Protein AF-A0A936AZR0-F1 (afdb_monomer_lite)

Sequence (183 aa):
MVNRVQKGRTTFRVPAVQTWPLLLGSFMPDMPLIALTIGLIGYDWLGGSPLYPAGVGYSSNVQYLFDHLFFESVLVKTLHNVFHAPLLTLAYTAVGYLAWRRNATWGASLFWFGLSTCLHTAADIPLHYDDGPLLLFPFNLSVRFHSPLSYWDPARYGLQWAIFEHLLDLGLIVYLVWGRRRH

Foldseek 3Di:
DDPDPPPPPPPPDADDDDPPLLVCLLCQLCVLVVVVLVVQVVCVVVVHDDPDDPPDPDPGNNSCCQVPCLQPPPVNLCSNACSQALVNLVVQLVQLRVCVVVVNPCSNSSNSSSVNSNVNNVVQQQACQLNHHAHDPPVDSRHGRHHCHHLCDVVRCVVVNVVVVVVVVVVVVCVVVVVVVVD

Secondary structure (DSSP, 8-state):
--------------PPP-HHHHHHHHHTTTHHHHHHHHHHHHHHHTTPPPSSPTT---SSHHHHIIIIIHHH-HHHHHHHHTTT-HHHHHHHHHHHHHHHHTT-HHHHHHHHHHHHHHHHHHHHGGG-SSSS-BTTTTT-SS-B---S--SS-GGGTHHHHHHHHHHHHHHHHHHHHHHHT--

Radius of gyration: 21.42 Å; chains: 1; bounding box: 55×39×71 Å

Structure (mmCIF, N/CA/C/O backbone):
data_AF-A0A936AZR0-F1
#
_entry.id   AF-A0A936AZR0-F1
#
loop_
_atom_site.group_PDB
_atom_site.id
_atom_site.type_symbol
_atom_site.label_atom_id
_atom_site.label_alt_id
_atom_site.label_comp_id
_atom_site.label_asym_id
_atom_site.label_entity_id
_atom_site.label_seq_id
_atom_site.pdbx_PDB_ins_code
_atom_site.Cartn_x
_atom_site.Cartn_y
_atom_site.Cartn_z
_atom_site.occupancy
_atom_site.B_iso_or_equiv
_atom_site.auth_seq_id
_atom_site.auth_comp_id
_atom_site.auth_asym_id
_atom_site.auth_atom_id
_atom_site.pdbx_PDB_model_num
ATOM 1 N N . MET A 1 1 ? -28.658 -20.992 49.525 1.00 45.44 1 MET A N 1
ATOM 2 C CA . MET A 1 1 ? -28.519 -19.859 48.583 1.00 45.44 1 MET A CA 1
ATOM 3 C C . MET A 1 1 ? -27.280 -20.093 47.734 1.00 45.44 1 MET A C 1
ATOM 5 O O . MET A 1 1 ? -26.176 -20.003 48.247 1.00 45.44 1 MET A O 1
ATOM 9 N N . VAL A 1 2 ? -27.457 -20.493 46.474 1.00 45.19 2 VAL A N 1
ATOM 10 C CA . VAL A 1 2 ? -26.342 -20.705 45.539 1.00 45.19 2 VAL A CA 1
ATOM 11 C C . VAL A 1 2 ? -25.959 -19.345 44.959 1.00 45.19 2 VAL A C 1
ATOM 13 O O . VAL A 1 2 ? -26.745 -18.745 44.227 1.00 45.19 2 VAL A O 1
ATOM 16 N N . ASN A 1 3 ? -24.771 -18.851 45.311 1.00 42.09 3 ASN A N 1
ATOM 17 C CA . ASN A 1 3 ? -24.191 -17.646 44.723 1.00 42.09 3 ASN A CA 1
ATOM 18 C C . ASN A 1 3 ? -23.923 -17.895 43.236 1.00 42.09 3 ASN A C 1
ATOM 20 O O . ASN A 1 3 ? -22.947 -18.537 42.847 1.00 42.09 3 ASN A O 1
ATOM 24 N N . ARG A 1 4 ? -24.823 -17.394 42.390 1.00 49.31 4 ARG A N 1
ATOM 25 C CA . ARG A 1 4 ? -24.659 -17.381 40.940 1.00 49.31 4 ARG A CA 1
ATOM 26 C C . ARG A 1 4 ? -23.631 -16.298 40.617 1.00 49.31 4 ARG A C 1
ATOM 28 O O . ARG A 1 4 ? -23.972 -15.124 40.521 1.00 49.31 4 ARG A O 1
ATOM 35 N N . VAL A 1 5 ? -22.366 -16.692 40.476 1.00 55.44 5 VAL A N 1
ATOM 36 C CA . VAL A 1 5 ? -21.327 -15.837 39.893 1.00 55.44 5 VAL A CA 1
ATOM 37 C C . VAL A 1 5 ? -21.814 -15.449 38.500 1.00 55.44 5 VAL A C 1
ATOM 39 O O . VAL A 1 5 ? -21.825 -16.274 37.584 1.00 55.44 5 VAL A O 1
ATOM 42 N N . GLN A 1 6 ? -22.278 -14.209 38.336 1.00 51.38 6 GLN A N 1
ATOM 43 C CA . GLN A 1 6 ? -22.514 -13.656 37.013 1.00 51.38 6 GLN A CA 1
ATOM 44 C C . GLN A 1 6 ? -21.150 -13.537 36.333 1.00 51.38 6 GLN A C 1
ATOM 46 O O . GLN A 1 6 ? -20.416 -12.575 36.540 1.00 51.38 6 GLN A O 1
ATOM 51 N N . LYS A 1 7 ? -20.791 -14.545 35.528 1.00 52.66 7 LYS A N 1
ATOM 52 C CA . LYS A 1 7 ? -19.762 -14.409 34.497 1.00 52.66 7 LYS A CA 1
ATOM 53 C C . LYS A 1 7 ? -20.227 -13.286 33.576 1.00 52.66 7 LYS A C 1
ATOM 55 O O . LYS A 1 7 ? -21.051 -13.513 32.690 1.00 52.66 7 LYS A O 1
ATOM 60 N N . GLY A 1 8 ? -19.751 -12.070 33.831 1.00 52.41 8 GLY A N 1
ATOM 61 C CA . GLY A 1 8 ? -19.954 -10.943 32.939 1.00 52.41 8 GLY A CA 1
ATOM 62 C C . GLY A 1 8 ? -19.473 -11.359 31.556 1.00 52.41 8 GLY A C 1
ATOM 63 O O . GLY A 1 8 ? -18.294 -11.656 31.375 1.00 52.41 8 GLY A O 1
ATOM 64 N N . ARG A 1 9 ? -20.396 -11.444 30.593 1.00 54.66 9 ARG A N 1
ATOM 65 C CA . ARG A 1 9 ? -20.044 -11.556 29.178 1.00 54.66 9 ARG A CA 1
ATOM 66 C C . ARG A 1 9 ? -19.136 -10.371 28.879 1.00 54.66 9 ARG A C 1
ATOM 68 O O . ARG A 1 9 ? -19.592 -9.230 28.893 1.00 54.66 9 ARG A O 1
ATOM 75 N N . THR A 1 10 ? -17.857 -10.632 28.644 1.00 59.25 10 THR A N 1
ATOM 76 C CA . THR A 1 10 ? -16.939 -9.649 28.086 1.00 59.25 10 THR A CA 1
ATOM 77 C C . THR A 1 10 ? -17.434 -9.346 26.679 1.00 59.25 10 THR A C 1
ATOM 79 O O . THR A 1 10 ? -17.089 -10.022 25.716 1.00 59.25 10 THR A O 1
ATOM 82 N N . THR A 1 11 ? -18.328 -8.367 26.551 1.00 68.38 11 THR A N 1
ATOM 83 C CA . THR A 1 11 ? -18.731 -7.857 25.243 1.00 68.38 11 THR A CA 1
ATOM 84 C C . THR A 1 11 ? -17.462 -7.363 24.568 1.00 68.38 11 THR A C 1
ATOM 86 O O . THR A 1 11 ? -16.792 -6.484 25.118 1.00 68.38 11 THR A O 1
ATOM 89 N N . PHE A 1 12 ? -17.102 -7.951 23.429 1.00 73.38 12 PHE A N 1
ATOM 90 C CA . PHE A 1 12 ? -16.028 -7.436 22.592 1.00 73.38 12 PHE A CA 1
ATOM 91 C C . PHE A 1 12 ? -16.377 -5.982 22.250 1.00 73.38 12 PHE A C 1
ATOM 93 O O . PHE A 1 12 ? -17.376 -5.721 21.585 1.00 73.38 12 PHE A O 1
ATOM 100 N N . ARG A 1 13 ? -15.625 -5.032 22.813 1.00 89.06 13 ARG A N 1
ATOM 101 C CA . ARG A 1 13 ? -15.800 -3.600 22.559 1.00 89.06 13 ARG A CA 1
ATOM 102 C C . ARG A 1 13 ? -14.643 -3.136 21.695 1.00 89.06 13 ARG A C 1
ATOM 104 O O . ARG A 1 13 ? -13.492 -3.405 22.028 1.00 89.06 13 ARG A O 1
ATOM 111 N N . VAL A 1 14 ? -14.975 -2.422 20.632 1.00 92.81 14 VAL A N 1
ATOM 112 C CA . VAL A 1 14 ? -14.042 -1.699 19.762 1.00 92.81 14 VAL A CA 1
ATOM 113 C C . VAL A 1 14 ? -14.214 -0.195 19.994 1.00 92.81 14 VAL A C 1
ATOM 115 O O . VAL A 1 14 ? -15.274 0.216 20.484 1.00 92.81 14 VAL A O 1
ATOM 118 N N . PRO A 1 15 ? -13.200 0.639 19.700 1.00 94.31 15 PRO A N 1
ATOM 119 C CA . PRO A 1 15 ? -13.369 2.089 19.727 1.00 94.31 15 PRO A CA 1
ATOM 120 C C . PRO A 1 15 ? -14.487 2.530 18.772 1.00 94.31 15 PRO A C 1
ATOM 122 O O . PRO A 1 15 ? -14.772 1.852 17.788 1.00 94.31 15 PRO A O 1
ATOM 125 N N . ALA A 1 16 ? -15.102 3.687 19.033 1.00 95.31 16 ALA A N 1
ATOM 126 C CA . ALA A 1 16 ? -16.018 4.301 18.071 1.00 95.31 16 ALA A CA 1
ATOM 127 C C . ALA A 1 16 ? -15.293 4.556 16.740 1.00 95.31 16 ALA A C 1
ATOM 129 O O . ALA A 1 16 ? -14.105 4.892 16.750 1.00 95.31 16 ALA A O 1
ATOM 130 N N . VAL A 1 17 ? -15.995 4.383 15.616 1.00 95.94 17 VAL A N 1
ATOM 131 C CA . VAL A 1 17 ? -15.431 4.564 14.269 1.00 95.94 17 VAL A CA 1
ATOM 132 C C . VAL A 1 17 ? -14.858 5.972 14.120 1.00 95.94 17 VAL A C 1
ATOM 134 O O . VAL A 1 17 ? -15.524 6.954 14.444 1.00 95.94 17 VAL A O 1
ATOM 137 N N . GLN A 1 18 ? -13.626 6.067 13.616 1.00 97.00 18 GLN A N 1
ATOM 138 C CA . GLN A 1 18 ? -12.991 7.336 13.270 1.00 97.00 18 GLN A CA 1
ATOM 139 C C . GLN A 1 18 ? -12.744 7.387 11.763 1.00 97.00 18 GLN A C 1
ATOM 141 O O . GLN A 1 18 ? -11.884 6.677 11.246 1.00 97.00 18 GLN A O 1
ATOM 146 N N . THR A 1 19 ? -13.490 8.244 11.065 1.00 96.38 19 THR A N 1
ATOM 147 C CA . THR A 1 19 ? -13.469 8.331 9.598 1.00 96.38 19 THR A CA 1
ATOM 148 C C . THR A 1 19 ? -12.100 8.725 9.050 1.00 96.38 19 THR A C 1
ATOM 150 O O . THR A 1 19 ? -11.629 8.110 8.103 1.00 96.38 19 THR A O 1
ATOM 153 N N . TRP A 1 20 ? -11.431 9.714 9.650 1.00 97.31 20 TRP A N 1
ATOM 154 C CA . TRP A 1 20 ? -10.146 10.202 9.137 1.00 97.31 20 TRP A CA 1
ATOM 155 C C . TRP A 1 20 ? -9.024 9.157 9.191 1.00 97.31 20 TRP A C 1
ATOM 157 O O . TRP A 1 20 ? -8.421 8.909 8.151 1.00 97.31 20 TRP A O 1
ATOM 167 N N . PRO A 1 21 ? -8.753 8.487 10.329 1.00 98.25 21 PRO A N 1
ATOM 168 C CA . PRO A 1 21 ? -7.777 7.401 10.360 1.00 98.25 21 PRO A CA 1
ATOM 169 C C . PRO A 1 21 ? -8.130 6.244 9.425 1.00 98.25 21 PRO A C 1
ATOM 171 O O . PRO A 1 21 ? -7.233 5.688 8.802 1.00 98.25 21 PRO A O 1
ATOM 174 N N . LEU A 1 22 ? -9.420 5.913 9.295 1.00 97.50 22 LEU A N 1
ATOM 175 C CA . LEU A 1 22 ? -9.883 4.882 8.368 1.00 97.50 22 LEU A CA 1
ATOM 176 C C . LEU A 1 22 ? -9.540 5.246 6.910 1.00 97.50 22 LEU A C 1
ATOM 178 O O . LEU A 1 22 ? -8.937 4.436 6.215 1.00 97.50 22 LEU A O 1
ATOM 182 N N . LEU A 1 23 ? -9.867 6.468 6.472 1.00 96.44 23 LEU A N 1
ATOM 183 C CA . LEU A 1 23 ? -9.569 6.960 5.119 1.00 96.44 23 LEU A CA 1
ATOM 184 C C . LEU A 1 23 ? -8.066 7.092 4.857 1.00 96.44 23 LEU A C 1
ATOM 186 O O . LEU A 1 23 ? -7.592 6.786 3.769 1.00 96.44 23 LEU A O 1
ATOM 190 N N . LEU A 1 24 ? -7.298 7.536 5.854 1.00 97.75 24 LEU A N 1
ATOM 191 C CA . LEU A 1 24 ? -5.843 7.574 5.735 1.00 97.75 24 LEU A CA 1
ATOM 192 C C . LEU A 1 24 ? -5.288 6.158 5.554 1.00 97.75 24 LEU A C 1
ATOM 194 O O . LEU A 1 24 ? -4.497 5.924 4.648 1.00 97.75 24 LEU A O 1
ATOM 198 N N . GLY A 1 25 ? -5.731 5.197 6.364 1.00 97.94 25 GLY A N 1
ATOM 199 C CA . GLY A 1 25 ? -5.254 3.821 6.264 1.00 97.94 25 GLY A CA 1
ATOM 200 C C . GLY A 1 25 ? -5.661 3.107 4.971 1.00 97.94 25 GLY A C 1
ATOM 201 O O . GLY A 1 25 ? -4.945 2.209 4.549 1.00 97.94 25 GLY A O 1
ATOM 202 N N . SER A 1 26 ? -6.739 3.520 4.297 1.00 96.19 26 SER A N 1
ATOM 203 C CA . SER A 1 26 ? -7.115 2.923 3.006 1.00 96.19 26 SER A CA 1
ATOM 204 C C . SER A 1 26 ? -6.238 3.401 1.849 1.00 96.19 26 SER A C 1
ATOM 206 O O . SER A 1 26 ? -6.200 2.737 0.824 1.00 96.19 26 SER A O 1
ATOM 208 N N . PHE A 1 27 ? -5.569 4.550 2.001 1.00 95.69 27 PHE A N 1
ATOM 209 C CA . PHE A 1 27 ? -4.760 5.196 0.960 1.00 95.69 27 PHE A CA 1
ATOM 210 C C . PHE A 1 27 ? -3.246 5.058 1.186 1.00 95.69 27 PHE A C 1
ATOM 212 O O . PHE A 1 27 ? -2.464 5.015 0.239 1.00 95.69 27 PHE A O 1
ATOM 219 N N . MET A 1 28 ? -2.806 5.006 2.447 1.00 97.75 28 MET A N 1
ATOM 220 C CA . MET A 1 28 ? -1.382 4.979 2.792 1.00 97.75 28 MET A CA 1
ATOM 221 C C . MET A 1 28 ? -0.564 3.811 2.219 1.00 97.75 28 MET A C 1
ATOM 223 O O . MET A 1 28 ? 0.635 4.029 2.042 1.00 97.75 28 MET A O 1
ATOM 227 N N . PRO A 1 29 ? -1.115 2.612 1.948 1.00 97.94 29 PRO A N 1
ATOM 228 C CA . PRO A 1 29 ? -0.325 1.552 1.327 1.00 97.94 29 PRO A CA 1
ATOM 229 C C . PRO A 1 29 ? 0.208 1.911 -0.071 1.00 97.94 29 PRO A C 1
ATOM 231 O O . PRO A 1 29 ? 1.386 1.682 -0.340 1.00 97.94 29 PRO A O 1
ATOM 234 N N . ASP A 1 30 ? -0.594 2.591 -0.896 1.00 96.44 30 ASP A N 1
ATOM 235 C CA . ASP A 1 30 ? -0.208 2.979 -2.264 1.00 96.44 30 ASP A CA 1
ATOM 236 C C . ASP A 1 30 ? 0.607 4.270 -2.325 1.00 96.44 30 ASP A C 1
ATOM 238 O O . ASP A 1 30 ? 1.430 4.471 -3.226 1.00 96.44 30 ASP A O 1
ATOM 242 N N . MET A 1 31 ? 0.373 5.178 -1.369 1.00 97.31 31 MET A N 1
ATOM 243 C CA . MET A 1 31 ? 0.920 6.537 -1.378 1.00 97.31 31 MET A CA 1
ATOM 244 C C . MET A 1 31 ? 2.432 6.600 -1.688 1.00 97.31 31 MET A C 1
ATOM 246 O O . MET A 1 31 ? 2.822 7.455 -2.489 1.00 97.31 31 MET A O 1
ATOM 250 N N . PRO A 1 32 ? 3.309 5.740 -1.125 1.00 97.12 32 PRO A N 1
ATOM 251 C CA . PRO A 1 32 ? 4.737 5.794 -1.420 1.00 97.12 32 PRO A CA 1
ATOM 252 C C . PRO A 1 32 ? 5.067 5.526 -2.895 1.00 97.12 32 PRO A C 1
ATOM 254 O O . PRO A 1 32 ? 5.880 6.250 -3.471 1.00 97.12 32 PRO A O 1
ATOM 257 N N . LEU A 1 33 ? 4.430 4.533 -3.525 1.00 96.25 33 LEU A N 1
ATOM 258 C CA . LEU A 1 33 ? 4.650 4.236 -4.944 1.00 96.25 33 LEU A CA 1
ATOM 259 C C . LEU A 1 33 ? 4.033 5.301 -5.847 1.00 96.25 33 LEU A C 1
ATOM 261 O O . LEU A 1 33 ? 4.665 5.691 -6.829 1.00 96.25 33 LEU A O 1
ATOM 265 N N . ILE A 1 34 ? 2.857 5.829 -5.495 1.00 96.75 34 ILE A N 1
ATOM 266 C CA . ILE A 1 34 ? 2.238 6.955 -6.209 1.00 96.75 34 ILE A CA 1
ATOM 267 C C . ILE A 1 34 ? 3.181 8.164 -6.200 1.00 96.75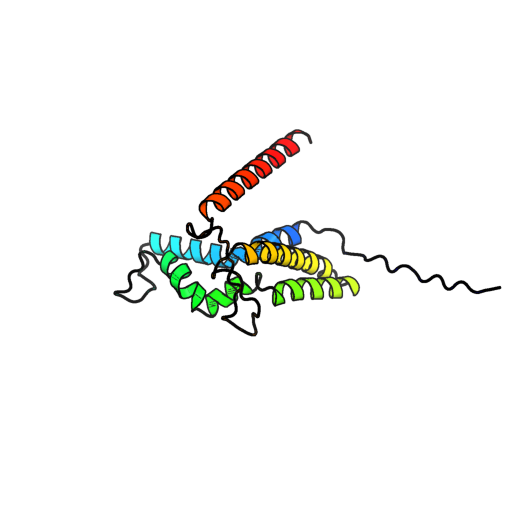 34 ILE A C 1
ATOM 269 O O . ILE A 1 34 ? 3.446 8.753 -7.247 1.00 96.75 34 ILE A O 1
ATOM 273 N N . ALA A 1 35 ? 3.736 8.516 -5.037 1.00 97.94 35 ALA A N 1
ATOM 274 C CA . ALA A 1 35 ? 4.645 9.650 -4.899 1.00 97.94 35 ALA A CA 1
ATOM 275 C C . ALA A 1 35 ? 5.939 9.464 -5.708 1.00 97.94 35 ALA A C 1
ATOM 277 O O . ALA A 1 35 ? 6.359 10.389 -6.405 1.00 97.94 35 ALA A O 1
ATOM 278 N N . LEU A 1 36 ? 6.548 8.271 -5.658 1.00 97.75 36 LEU A N 1
ATOM 279 C CA . LEU A 1 36 ? 7.721 7.946 -6.477 1.00 97.75 36 LEU A CA 1
ATOM 280 C C . LEU A 1 36 ? 7.397 8.035 -7.971 1.00 97.75 36 LEU A C 1
ATOM 282 O O . LEU A 1 36 ? 8.149 8.648 -8.723 1.00 97.75 36 LEU A O 1
ATOM 286 N N . THR A 1 37 ? 6.257 7.488 -8.390 1.00 97.44 37 THR A N 1
ATOM 287 C CA . THR A 1 37 ? 5.822 7.490 -9.791 1.00 97.44 37 THR A CA 1
ATOM 288 C C . THR A 1 37 ? 5.611 8.912 -10.302 1.00 97.44 37 THR A C 1
ATOM 290 O O . THR A 1 37 ? 6.186 9.282 -11.322 1.00 97.44 37 THR A O 1
ATOM 293 N N . ILE A 1 38 ? 4.863 9.749 -9.574 1.00 98.06 38 ILE A N 1
ATOM 294 C CA . ILE A 1 38 ? 4.647 11.160 -9.935 1.00 98.06 38 ILE A CA 1
ATOM 295 C C . ILE A 1 38 ? 5.979 11.915 -10.000 1.00 98.06 38 ILE A C 1
ATOM 297 O O . ILE A 1 38 ? 6.207 12.684 -10.935 1.00 98.06 38 ILE A O 1
ATOM 301 N N . GLY A 1 39 ? 6.871 11.683 -9.035 1.00 97.94 39 GLY A N 1
ATOM 302 C CA . GLY A 1 39 ? 8.197 12.295 -9.012 1.00 97.94 39 GLY A CA 1
ATOM 303 C C . GLY A 1 39 ? 9.035 11.935 -10.239 1.00 97.94 39 GLY A C 1
ATOM 304 O O . GLY A 1 39 ? 9.625 12.823 -10.851 1.00 97.94 39 GLY A O 1
ATOM 305 N N . LEU A 1 40 ? 9.049 10.660 -10.636 1.00 97.69 40 LEU A N 1
ATOM 306 C CA . LEU A 1 40 ? 9.782 10.193 -11.815 1.00 97.69 40 LEU A CA 1
ATOM 307 C C . LEU A 1 40 ? 9.161 10.684 -13.124 1.00 97.69 40 LEU A C 1
ATOM 309 O O . LEU A 1 40 ? 9.899 11.096 -14.010 1.00 97.69 40 LEU A O 1
ATOM 313 N N . ILE A 1 41 ? 7.829 10.730 -13.228 1.00 97.50 41 ILE A N 1
ATOM 314 C CA . ILE A 1 41 ? 7.143 11.341 -14.378 1.00 97.50 41 ILE A CA 1
ATOM 315 C C . ILE A 1 41 ? 7.547 12.812 -14.510 1.00 97.50 41 ILE A C 1
ATOM 317 O O . ILE A 1 41 ? 7.892 13.264 -15.600 1.00 97.50 41 ILE A O 1
ATOM 321 N N . GLY A 1 42 ? 7.530 13.562 -13.404 1.00 97.75 42 GLY A N 1
ATOM 322 C CA . GLY A 1 42 ? 7.953 14.961 -13.394 1.00 97.75 42 GLY A CA 1
ATOM 323 C C . GLY A 1 42 ? 9.425 15.127 -13.774 1.00 97.75 42 GLY A C 1
ATOM 324 O O . GLY A 1 42 ? 9.762 16.013 -14.553 1.00 97.75 42 GLY A O 1
ATOM 325 N N . TYR A 1 43 ? 10.298 14.256 -13.268 1.00 97.38 43 TYR A N 1
ATOM 326 C CA . TYR A 1 43 ? 11.720 14.255 -13.600 1.00 97.38 43 TYR A CA 1
ATOM 327 C C . TYR A 1 43 ? 11.969 13.977 -15.090 1.00 97.38 43 TYR A C 1
ATOM 329 O O . TYR A 1 43 ? 12.703 14.730 -15.729 1.00 97.38 43 TYR A O 1
ATOM 337 N N . ASP A 1 44 ? 11.302 12.971 -15.661 1.00 94.88 44 ASP A N 1
ATOM 338 C CA . ASP A 1 44 ? 11.384 12.637 -17.088 1.00 94.88 44 ASP A CA 1
ATOM 339 C C . ASP A 1 44 ? 10.878 13.801 -17.951 1.00 94.88 44 ASP A C 1
ATOM 341 O O . ASP A 1 44 ? 11.518 14.192 -18.929 1.00 94.88 44 ASP A O 1
ATOM 345 N N . TRP A 1 45 ? 9.764 14.423 -17.554 1.00 96.19 45 TRP A N 1
ATOM 346 C CA . TRP A 1 45 ? 9.184 15.547 -18.289 1.00 96.19 45 TRP A CA 1
ATOM 347 C C . TRP A 1 45 ? 10.078 16.794 -18.290 1.00 96.19 45 TRP A C 1
ATOM 349 O O . TRP A 1 45 ? 10.102 17.540 -19.270 1.00 96.19 45 TRP A O 1
ATOM 359 N N . LEU A 1 46 ? 10.859 17.002 -1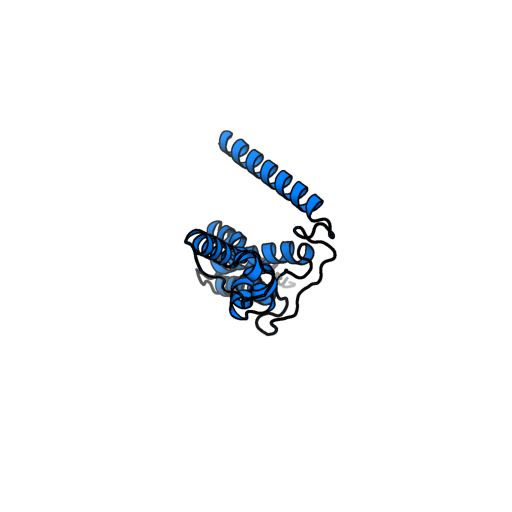7.229 1.00 97.31 46 LEU A N 1
ATOM 360 C CA . LEU A 1 46 ? 11.827 18.096 -17.120 1.00 97.31 46 LEU A CA 1
ATOM 361 C C . LEU A 1 46 ? 13.159 17.812 -17.842 1.00 97.31 46 LEU A C 1
ATOM 363 O O . LEU A 1 46 ? 14.096 18.600 -17.716 1.00 97.31 46 LEU A O 1
ATOM 367 N N . GLY A 1 47 ? 13.254 16.722 -18.609 1.00 93.81 47 GLY A N 1
ATOM 368 C CA . GLY A 1 47 ? 14.468 16.347 -19.336 1.00 93.81 47 GLY A CA 1
ATOM 369 C C . GLY A 1 47 ? 15.524 15.690 -18.450 1.00 93.81 47 GLY A C 1
ATOM 370 O O . GLY A 1 47 ? 16.718 15.818 -18.721 1.00 93.81 47 GLY A O 1
ATOM 371 N N . GLY A 1 48 ? 15.096 15.021 -17.376 1.00 93.56 48 GLY A N 1
ATOM 372 C CA . GLY A 1 48 ? 15.961 14.225 -16.517 1.00 93.56 48 GLY A CA 1
ATOM 373 C C . GLY A 1 48 ? 16.708 13.132 -17.286 1.00 93.56 48 GLY A C 1
ATOM 374 O O . GLY A 1 48 ? 16.217 12.577 -18.269 1.00 93.56 48 GLY A O 1
ATOM 375 N N . SER A 1 49 ? 17.919 12.816 -16.832 1.00 94.62 49 SER A N 1
ATOM 376 C CA . SER A 1 49 ? 18.713 11.734 -17.413 1.00 94.62 49 SER A CA 1
ATOM 377 C C . SER A 1 49 ? 18.169 10.367 -16.983 1.00 94.62 49 SER A C 1
ATOM 379 O O . SER A 1 49 ? 17.628 10.239 -15.885 1.00 94.62 49 SER A O 1
ATOM 381 N N . PRO A 1 50 ? 18.363 9.304 -17.778 1.00 95.44 50 PRO A N 1
ATOM 382 C CA . PRO A 1 50 ? 18.085 7.943 -17.333 1.00 95.44 50 PRO A CA 1
ATOM 383 C C . PRO A 1 50 ? 18.747 7.616 -15.984 1.00 95.44 50 PRO A C 1
ATOM 385 O O . PRO A 1 50 ? 19.948 7.822 -15.810 1.00 95.44 50 PRO A O 1
ATOM 388 N N . LEU A 1 51 ? 17.964 7.089 -15.039 1.00 94.62 51 LEU A N 1
ATOM 389 C CA . LEU A 1 51 ? 18.449 6.578 -13.748 1.00 94.62 51 LEU A CA 1
ATOM 390 C C . LEU A 1 51 ? 18.928 5.123 -13.843 1.00 94.62 51 LEU A C 1
ATOM 392 O O . LEU A 1 51 ? 19.525 4.596 -12.903 1.00 94.62 51 LEU A O 1
ATOM 396 N N . TYR A 1 52 ? 18.645 4.468 -14.967 1.00 94.62 52 TYR A N 1
ATOM 397 C CA . TYR A 1 52 ? 19.088 3.118 -15.276 1.00 94.62 52 TYR A CA 1
ATOM 398 C C . TYR A 1 52 ? 20.427 3.124 -16.034 1.00 94.62 52 TYR A C 1
ATOM 400 O O . TYR A 1 52 ? 20.745 4.094 -16.728 1.00 94.62 52 TYR A O 1
ATOM 408 N N . PRO A 1 53 ? 21.230 2.046 -15.931 1.00 93.44 53 PRO A N 1
ATOM 409 C CA . PRO A 1 53 ? 22.496 1.947 -16.651 1.00 93.44 53 PRO A CA 1
ATOM 410 C C . PRO A 1 53 ? 22.319 2.047 -18.173 1.00 93.44 53 PRO A C 1
ATOM 412 O O . PRO A 1 53 ? 21.339 1.558 -18.739 1.00 93.44 53 PRO A O 1
ATOM 415 N N . ALA A 1 54 ? 23.303 2.646 -18.849 1.00 90.44 54 ALA A N 1
ATOM 416 C CA . ALA A 1 54 ? 23.300 2.749 -20.304 1.00 90.44 54 ALA A CA 1
ATOM 417 C C . ALA A 1 54 ? 23.310 1.359 -20.964 1.00 90.44 54 ALA A C 1
ATOM 419 O O . ALA A 1 54 ? 24.014 0.453 -20.521 1.00 90.44 54 ALA A O 1
ATOM 420 N N . GLY A 1 55 ? 22.542 1.206 -22.045 1.00 87.69 55 GLY A N 1
ATOM 421 C CA . GLY A 1 55 ? 22.418 -0.061 -22.774 1.00 87.69 55 GLY A CA 1
ATOM 422 C C . GLY A 1 55 ? 21.389 -1.034 -22.194 1.00 87.69 55 GLY A C 1
ATOM 423 O O . GLY A 1 55 ? 21.191 -2.104 -22.766 1.00 87.69 55 GLY A O 1
ATOM 424 N N . VAL A 1 56 ? 20.709 -0.675 -21.102 1.00 87.50 56 VAL A N 1
ATOM 425 C CA . VAL A 1 56 ? 19.578 -1.447 -20.575 1.00 87.50 56 VAL A CA 1
ATOM 426 C C . VAL A 1 56 ? 18.285 -0.973 -21.246 1.00 87.50 56 VAL A C 1
ATOM 428 O O . VAL A 1 56 ? 18.066 0.225 -21.401 1.00 87.50 56 VAL A O 1
ATOM 431 N N . GLY A 1 57 ? 17.444 -1.913 -21.684 1.00 89.88 57 GLY A N 1
ATOM 432 C CA . GLY A 1 57 ? 16.285 -1.670 -22.554 1.00 89.88 57 GLY A CA 1
ATOM 433 C C . GLY A 1 57 ? 15.049 -1.042 -21.896 1.00 89.88 57 GLY A C 1
ATOM 434 O O . GLY A 1 57 ? 13.940 -1.357 -22.318 1.00 89.88 57 GLY A O 1
ATOM 435 N N . TYR A 1 58 ? 15.208 -0.196 -20.876 1.00 93.62 58 TYR A N 1
ATOM 436 C CA . TYR A 1 58 ? 14.083 0.522 -20.266 1.00 93.62 58 TYR A CA 1
ATOM 437 C C . TYR A 1 58 ? 13.718 1.760 -21.091 1.00 93.62 58 TYR A C 1
ATOM 439 O O . TYR A 1 58 ? 14.595 2.495 -21.539 1.00 93.62 58 TYR A O 1
ATOM 447 N N . SER A 1 59 ? 12.423 2.021 -21.271 1.00 91.12 59 SER A N 1
ATOM 448 C CA . SER A 1 59 ? 11.920 3.181 -22.015 1.00 91.12 59 SER A CA 1
ATOM 449 C C . SER A 1 59 ? 11.704 4.426 -21.152 1.00 91.12 59 SER A C 1
ATOM 451 O O . SER A 1 59 ? 11.590 5.522 -21.692 1.00 91.12 59 SER A O 1
ATOM 453 N N . SER A 1 60 ? 11.617 4.283 -19.826 1.00 94.50 60 SER A N 1
ATOM 454 C CA . SER A 1 60 ? 11.400 5.397 -18.890 1.00 94.50 60 SER A CA 1
ATOM 455 C C . SER A 1 60 ? 11.911 5.071 -17.488 1.00 94.50 60 SER A C 1
ATOM 457 O O . SER A 1 60 ? 12.127 3.904 -17.145 1.00 94.50 60 SER A O 1
ATOM 459 N N . ASN A 1 61 ? 12.074 6.095 -16.645 1.00 96.88 61 ASN A N 1
ATOM 460 C CA . ASN A 1 61 ? 12.439 5.879 -15.245 1.00 96.88 61 ASN A CA 1
ATOM 461 C C . ASN A 1 61 ? 11.301 5.216 -14.453 1.00 96.88 61 ASN A C 1
ATOM 463 O O . ASN A 1 61 ? 11.567 4.467 -13.516 1.00 96.88 61 ASN A O 1
ATOM 467 N N . VAL A 1 62 ? 10.045 5.425 -14.862 1.00 96.75 62 VAL A N 1
ATOM 468 C CA . VAL A 1 62 ? 8.879 4.720 -14.301 1.00 96.75 62 VAL A CA 1
ATOM 469 C C . VAL A 1 62 ? 8.941 3.226 -14.603 1.00 96.75 62 VAL A C 1
ATOM 471 O O . VAL A 1 62 ? 8.733 2.420 -13.702 1.00 96.75 62 VAL A O 1
ATOM 474 N N . GLN A 1 63 ? 9.277 2.840 -15.837 1.00 95.19 63 GLN A N 1
ATOM 475 C CA . GLN A 1 63 ? 9.449 1.425 -16.159 1.00 95.19 63 GLN A CA 1
ATOM 476 C C . GLN A 1 63 ? 10.565 0.813 -15.304 1.00 95.19 63 GLN A C 1
ATOM 478 O O . GLN A 1 63 ? 10.375 -0.230 -14.692 1.00 95.19 63 GLN A O 1
ATOM 483 N N . TYR A 1 64 ? 11.702 1.500 -15.181 1.00 97.12 64 TYR A N 1
ATOM 484 C CA . TYR A 1 64 ? 12.796 1.040 -14.327 1.00 97.12 64 TYR A CA 1
ATOM 485 C C . TYR A 1 64 ? 12.403 0.919 -12.842 1.00 97.12 64 TYR A C 1
ATOM 487 O O . TYR A 1 64 ? 12.863 0.007 -12.148 1.00 97.12 64 TYR A O 1
ATOM 495 N N . LEU A 1 65 ? 11.539 1.813 -12.345 1.00 97.44 65 LEU A N 1
ATOM 496 C CA . LEU A 1 65 ? 10.999 1.731 -10.989 1.00 97.44 65 LEU A CA 1
ATOM 497 C C . LEU A 1 65 ? 10.255 0.412 -10.769 1.00 97.44 65 LEU A C 1
ATOM 499 O O . LEU A 1 65 ? 10.571 -0.284 -9.807 1.00 97.44 65 LEU A O 1
ATOM 503 N N . PHE A 1 66 ? 9.297 0.079 -11.633 1.00 95.75 66 PHE A N 1
ATOM 504 C CA . PHE A 1 66 ? 8.440 -1.095 -11.450 1.00 95.75 66 PHE A CA 1
ATOM 505 C C . PHE A 1 66 ? 9.123 -2.407 -11.845 1.00 95.75 66 PHE A C 1
ATOM 507 O O . PHE A 1 66 ? 9.003 -3.382 -11.112 1.00 95.75 66 PHE A O 1
ATOM 514 N N . ASP A 1 67 ? 9.913 -2.420 -12.919 1.00 94.94 67 ASP A N 1
ATOM 515 C CA . ASP A 1 67 ? 10.547 -3.644 -13.424 1.00 94.94 67 ASP A CA 1
ATOM 516 C C . ASP A 1 67 ? 11.796 -4.039 -12.616 1.00 94.94 67 ASP A C 1
ATOM 518 O O . ASP A 1 67 ? 12.185 -5.206 -12.601 1.00 94.94 67 ASP A O 1
ATOM 522 N N . HIS A 1 68 ? 12.451 -3.082 -11.943 1.00 96.19 68 HIS A N 1
ATOM 523 C CA . HIS A 1 68 ? 13.723 -3.331 -11.258 1.00 96.19 68 HIS A CA 1
ATOM 524 C C . HIS A 1 68 ? 13.768 -2.815 -9.823 1.00 96.19 68 HIS A C 1
ATOM 526 O O . HIS A 1 68 ? 13.939 -3.597 -8.885 1.00 96.19 68 HIS A O 1
ATOM 532 N N . LEU A 1 69 ? 13.627 -1.502 -9.607 1.00 97.25 69 LEU A N 1
ATOM 533 C CA . LEU A 1 69 ? 13.832 -0.931 -8.270 1.00 97.25 69 LEU A CA 1
ATOM 534 C C . LEU A 1 69 ? 12.825 -1.482 -7.255 1.00 97.25 69 LEU A C 1
ATOM 536 O O . LEU A 1 69 ? 13.187 -1.710 -6.105 1.00 97.25 69 LEU A O 1
ATOM 540 N N . PHE A 1 70 ? 11.595 -1.757 -7.669 1.00 96.94 70 PHE A N 1
ATOM 541 C CA . PHE A 1 70 ? 10.570 -2.372 -6.835 1.00 96.94 70 PHE A CA 1
ATOM 542 C C . PHE A 1 70 ? 10.981 -3.749 -6.284 1.00 96.94 70 PHE A C 1
ATOM 544 O O . PHE A 1 70 ? 10.676 -4.093 -5.134 1.00 96.94 70 PHE A O 1
ATOM 551 N N . PHE A 1 71 ? 11.723 -4.523 -7.077 1.00 96.81 71 PHE A N 1
ATOM 552 C CA . PHE A 1 71 ? 12.155 -5.878 -6.740 1.00 96.81 71 PHE A CA 1
ATOM 553 C C . PHE A 1 71 ? 13.550 -5.951 -6.127 1.00 96.81 71 PHE A C 1
ATOM 555 O O . PHE A 1 71 ? 13.825 -6.910 -5.408 1.00 96.81 71 PHE A O 1
ATOM 562 N N . GLU A 1 72 ? 14.393 -4.936 -6.309 1.00 96.38 72 GLU A N 1
ATOM 563 C CA . GLU A 1 72 ? 15.796 -4.971 -5.870 1.00 96.38 72 GLU A CA 1
ATOM 564 C C . GLU A 1 72 ? 16.142 -3.902 -4.824 1.00 96.38 72 GLU A C 1
ATOM 566 O O . GLU A 1 72 ? 16.921 -4.151 -3.902 1.00 96.38 72 GLU A O 1
ATOM 571 N N . SER A 1 73 ? 15.528 -2.717 -4.884 1.00 97.50 73 SER A N 1
ATOM 572 C CA . SER A 1 73 ? 15.865 -1.611 -3.985 1.00 97.50 73 SER A CA 1
ATOM 573 C C . SER A 1 73 ? 15.287 -1.815 -2.588 1.00 97.50 73 SER A C 1
ATOM 575 O O . SER A 1 73 ? 14.072 -1.817 -2.384 1.00 97.50 73 SER A O 1
ATOM 577 N N . VAL A 1 74 ? 16.167 -1.884 -1.584 1.00 97.75 74 VAL A N 1
ATOM 578 C CA . VAL A 1 74 ? 15.776 -1.907 -0.163 1.00 97.75 74 VAL A CA 1
ATOM 579 C C . VAL A 1 74 ? 14.913 -0.695 0.190 1.00 97.75 74 VAL A C 1
ATOM 581 O O . VAL A 1 74 ? 13.954 -0.835 0.949 1.00 97.75 74 VAL A O 1
ATOM 584 N N . LEU A 1 75 ? 15.209 0.478 -0.380 1.00 97.50 75 LEU A N 1
ATOM 585 C CA . LEU A 1 75 ? 14.446 1.697 -0.122 1.00 97.50 75 LEU A CA 1
ATOM 586 C C . LEU A 1 75 ? 13.019 1.586 -0.666 1.00 97.50 75 LEU A C 1
ATOM 588 O O . LEU A 1 75 ? 12.077 1.826 0.083 1.00 97.50 75 LEU A O 1
ATOM 592 N N . VAL A 1 76 ? 12.848 1.186 -1.930 1.00 97.88 76 VAL A N 1
ATOM 593 C CA . VAL A 1 76 ? 11.513 1.075 -2.547 1.00 97.88 76 VAL A CA 1
ATOM 594 C C . VAL A 1 76 ? 10.693 -0.010 -1.855 1.00 97.88 76 VAL A C 1
ATOM 596 O O . VAL A 1 76 ? 9.549 0.238 -1.479 1.00 97.88 76 VAL A O 1
ATOM 599 N N . LYS A 1 77 ? 11.299 -1.171 -1.571 1.00 98.19 77 LYS A N 1
ATOM 600 C CA . LYS A 1 77 ? 10.660 -2.232 -0.779 1.00 98.19 77 LYS A CA 1
ATOM 601 C C . LYS A 1 77 ? 10.216 -1.730 0.587 1.00 98.19 77 LYS A C 1
ATOM 603 O O . LYS A 1 77 ? 9.094 -2.011 0.990 1.00 98.19 77 LYS A O 1
ATOM 608 N N . THR A 1 78 ? 11.076 -0.999 1.292 1.00 98.19 78 THR A N 1
ATOM 609 C CA . THR A 1 78 ? 10.755 -0.443 2.613 1.00 98.19 78 THR A CA 1
ATOM 610 C C . THR A 1 78 ? 9.592 0.531 2.515 1.00 98.19 78 THR A C 1
ATOM 612 O O . THR A 1 78 ? 8.608 0.362 3.225 1.00 98.19 78 THR A O 1
ATOM 615 N N . LEU A 1 79 ? 9.671 1.505 1.606 1.00 97.69 79 LEU A N 1
ATOM 616 C CA . LEU A 1 79 ? 8.628 2.506 1.403 1.00 97.69 79 LEU A CA 1
ATOM 617 C C . LEU A 1 79 ? 7.273 1.857 1.109 1.00 97.69 79 LEU A C 1
ATOM 619 O O . LEU A 1 79 ? 6.305 2.182 1.786 1.00 97.69 79 LEU A O 1
ATOM 623 N N . HIS A 1 80 ? 7.230 0.897 0.185 1.00 97.50 80 HIS A N 1
ATOM 624 C CA . HIS A 1 80 ? 6.019 0.145 -0.144 1.00 97.50 80 HIS A CA 1
ATOM 625 C C . HIS A 1 80 ? 5.456 -0.616 1.069 1.00 97.50 80 HIS A C 1
ATOM 627 O O . HIS A 1 80 ? 4.260 -0.609 1.329 1.00 97.50 80 HIS A O 1
ATOM 633 N N . ASN A 1 81 ? 6.319 -1.247 1.868 1.00 98.31 81 ASN A N 1
ATOM 634 C CA . ASN A 1 81 ? 5.876 -2.201 2.882 1.00 98.31 81 ASN A CA 1
ATOM 635 C C . ASN A 1 81 ? 5.587 -1.608 4.264 1.00 98.31 81 ASN A C 1
ATOM 637 O O . ASN A 1 81 ? 4.952 -2.289 5.069 1.00 98.31 81 ASN A O 1
ATOM 641 N N . VAL A 1 82 ? 5.987 -0.365 4.559 1.00 98.12 82 VAL A N 1
ATOM 642 C CA . VAL A 1 82 ? 5.714 0.266 5.868 1.00 98.12 82 VAL A CA 1
ATOM 643 C C . VAL A 1 82 ? 4.217 0.260 6.190 1.00 98.12 82 VAL A C 1
ATOM 645 O O . VAL A 1 82 ? 3.849 -0.049 7.318 1.00 98.12 82 VAL A O 1
ATOM 648 N N . PHE A 1 83 ? 3.350 0.525 5.211 1.00 98.25 83 PHE A N 1
ATOM 649 C CA . PHE A 1 83 ? 1.895 0.538 5.412 1.00 98.25 83 PHE A CA 1
ATOM 650 C C . PHE A 1 83 ? 1.165 -0.644 4.773 1.00 98.25 83 PHE A C 1
ATOM 652 O O . PHE A 1 83 ? -0.048 -0.729 4.916 1.00 98.25 83 PHE A O 1
ATOM 659 N N . HIS A 1 84 ? 1.883 -1.561 4.122 1.00 98.00 84 HIS A N 1
ATOM 660 C CA . HIS A 1 84 ? 1.286 -2.634 3.318 1.00 98.00 84 HIS A CA 1
ATOM 661 C C . HIS A 1 84 ? 1.680 -4.043 3.768 1.00 98.00 84 HIS A C 1
ATOM 663 O O . HIS A 1 84 ? 0.965 -4.999 3.484 1.00 98.00 84 HIS A O 1
ATOM 669 N N . ALA A 1 85 ? 2.783 -4.209 4.505 1.00 98.19 85 ALA A N 1
ATOM 670 C CA . ALA A 1 85 ? 3.205 -5.527 4.969 1.00 98.19 85 ALA A CA 1
ATOM 671 C C . ALA A 1 85 ? 2.245 -6.089 6.035 1.00 98.19 85 ALA A C 1
ATOM 673 O O . ALA A 1 85 ? 2.009 -5.411 7.043 1.00 98.19 85 ALA A O 1
ATOM 674 N N . PRO A 1 86 ? 1.776 -7.349 5.911 1.00 98.19 86 PRO A N 1
ATOM 675 C CA . PRO A 1 86 ? 0.821 -7.947 6.849 1.00 98.19 86 PRO A CA 1
ATOM 676 C C . PRO A 1 86 ? 1.250 -7.867 8.314 1.00 98.19 86 PRO A C 1
ATOM 678 O O . PRO A 1 86 ? 0.443 -7.561 9.188 1.00 98.19 86 PRO A O 1
ATOM 681 N N . LEU A 1 87 ? 2.533 -8.107 8.604 1.00 98.19 87 LEU A N 1
ATOM 682 C CA . LEU A 1 87 ? 3.036 -8.055 9.977 1.00 98.19 87 LEU A CA 1
ATOM 683 C C . LEU A 1 87 ? 2.943 -6.647 10.574 1.00 98.19 87 LEU A C 1
ATOM 685 O O . LEU A 1 87 ? 2.598 -6.509 11.748 1.00 98.19 87 LEU A O 1
ATOM 689 N N . LEU A 1 88 ? 3.219 -5.606 9.784 1.00 98.31 88 LEU A N 1
ATOM 690 C CA . LEU A 1 88 ? 3.151 -4.224 10.254 1.00 98.31 88 LEU A CA 1
ATOM 691 C C . LEU A 1 88 ? 1.711 -3.730 10.381 1.00 98.31 88 LEU A C 1
ATOM 693 O O . LEU A 1 88 ? 1.377 -3.144 11.410 1.00 98.31 88 LEU A O 1
ATOM 697 N N . THR A 1 89 ? 0.837 -4.010 9.412 1.00 98.31 89 THR A N 1
ATOM 698 C CA . THR A 1 89 ? -0.575 -3.591 9.488 1.00 98.31 89 THR A CA 1
ATOM 699 C C . THR A 1 89 ? -1.300 -4.263 10.661 1.00 98.31 89 THR A C 1
ATOM 701 O O . THR A 1 89 ? -2.012 -3.599 11.427 1.00 98.31 89 THR A O 1
ATOM 704 N N . LEU A 1 90 ? -1.027 -5.550 10.911 1.00 98.56 90 LEU A N 1
ATOM 705 C CA . LEU A 1 90 ? -1.489 -6.256 12.109 1.00 98.56 90 LEU A CA 1
ATOM 706 C C . LEU A 1 90 ? -0.890 -5.667 13.391 1.00 98.56 90 LEU A C 1
ATOM 708 O O . LEU A 1 90 ? -1.614 -5.497 14.376 1.00 98.56 90 LEU A O 1
ATOM 712 N N . ALA A 1 91 ? 0.399 -5.311 13.395 1.00 98.56 91 ALA A N 1
ATOM 713 C CA . ALA A 1 91 ? 1.037 -4.681 14.548 1.00 98.56 91 ALA A CA 1
ATOM 714 C C . ALA A 1 91 ? 0.414 -3.315 14.873 1.00 98.56 91 ALA A C 1
ATOM 716 O O . ALA A 1 91 ? 0.089 -3.069 16.034 1.00 98.56 91 ALA A O 1
ATOM 717 N N . TYR A 1 92 ? 0.172 -2.451 13.883 1.00 98.56 92 TYR A N 1
ATOM 718 C CA . TYR A 1 92 ? -0.514 -1.168 14.079 1.00 98.56 92 TYR A CA 1
ATOM 719 C C . TYR A 1 92 ? -1.908 -1.370 14.669 1.00 98.56 92 TYR A C 1
ATOM 721 O O . TYR A 1 92 ? -2.253 -0.740 15.671 1.00 98.56 92 TYR A O 1
ATOM 729 N N . THR A 1 93 ? -2.672 -2.313 14.114 1.00 98.56 93 THR A N 1
ATOM 730 C CA . THR A 1 93 ? -4.011 -2.661 14.606 1.00 98.56 93 THR A CA 1
ATOM 731 C C . THR A 1 93 ? -3.965 -3.125 16.063 1.00 98.56 93 THR A C 1
ATOM 733 O O . THR A 1 93 ? -4.701 -2.614 16.911 1.00 98.56 93 T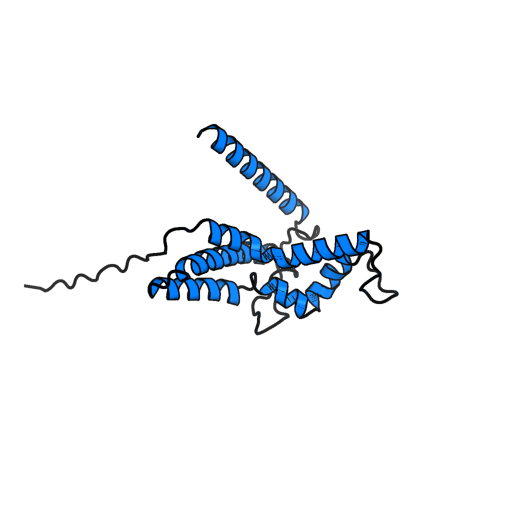HR A O 1
ATOM 736 N N . ALA A 1 94 ? -3.071 -4.064 16.384 1.00 98.44 94 ALA A N 1
ATOM 737 C CA . ALA A 1 94 ? -2.933 -4.628 17.722 1.00 98.44 94 ALA A CA 1
ATOM 738 C C . ALA A 1 94 ? -2.457 -3.583 18.742 1.00 98.44 94 ALA A C 1
ATOM 740 O O . ALA A 1 94 ? -3.047 -3.456 19.816 1.00 98.44 94 ALA A O 1
ATOM 741 N N . VAL A 1 95 ? -1.429 -2.801 18.407 1.00 98.69 95 VAL A N 1
ATOM 742 C CA . VAL A 1 95 ? -0.905 -1.731 19.267 1.00 98.69 95 VAL A CA 1
ATOM 743 C C . VAL A 1 95 ? -1.968 -0.661 19.494 1.00 98.69 95 VAL A C 1
ATOM 745 O O . VAL A 1 95 ? -2.189 -0.275 20.641 1.00 98.69 95 VAL A O 1
ATOM 748 N N . GLY A 1 96 ? -2.677 -0.233 18.447 1.00 98.44 96 GLY A N 1
ATOM 749 C CA . GLY A 1 96 ? -3.776 0.725 18.554 1.00 98.44 96 GLY A CA 1
ATOM 750 C C . GLY A 1 96 ? -4.882 0.227 19.483 1.00 98.44 96 GLY A C 1
ATOM 751 O O . GLY A 1 96 ? -5.277 0.927 20.419 1.00 98.44 96 GLY A O 1
ATOM 752 N N . TYR A 1 97 ? -5.311 -1.026 19.311 1.00 98.06 97 TYR A N 1
ATOM 753 C CA . TYR A 1 97 ? -6.309 -1.645 20.182 1.00 98.06 97 TYR A CA 1
ATOM 754 C C . TYR A 1 97 ? -5.846 -1.705 21.644 1.00 98.06 97 TYR A C 1
ATOM 756 O O . TYR A 1 97 ? -6.576 -1.296 22.549 1.00 98.06 97 TYR A O 1
ATOM 764 N N . LEU A 1 98 ? -4.620 -2.173 21.897 1.00 98.00 98 LEU A N 1
ATOM 765 C CA . LEU A 1 98 ? -4.063 -2.276 23.248 1.00 98.00 98 LEU A CA 1
ATOM 766 C C . LEU A 1 98 ? -3.885 -0.905 23.912 1.00 98.00 98 LEU A C 1
ATOM 768 O O . LEU A 1 98 ? -4.125 -0.771 25.112 1.00 98.00 98 LEU A O 1
ATOM 772 N N . ALA A 1 99 ? -3.476 0.110 23.155 1.00 98.31 99 ALA A N 1
ATOM 773 C CA . ALA A 1 99 ? -3.336 1.478 23.637 1.00 98.31 99 ALA A CA 1
ATOM 774 C C . ALA A 1 99 ? -4.698 2.090 23.984 1.00 98.31 99 ALA A C 1
ATOM 776 O O . ALA A 1 99 ? -4.868 2.644 25.071 1.00 98.31 99 ALA A O 1
ATOM 777 N N . TRP A 1 100 ? -5.700 1.903 23.124 1.00 97.75 100 TRP A N 1
ATOM 778 C CA . TRP A 1 100 ? -7.071 2.337 23.391 1.00 97.75 100 TRP A CA 1
ATOM 779 C C . TRP A 1 100 ? -7.640 1.681 24.656 1.00 97.75 100 TRP A C 1
ATOM 781 O O . TRP A 1 100 ? -8.219 2.359 25.503 1.00 97.75 100 TRP A O 1
ATOM 791 N N . ARG A 1 101 ? -7.394 0.378 24.853 1.00 96.44 101 ARG A N 1
ATOM 792 C CA . ARG A 1 101 ? -7.785 -0.354 26.073 1.00 96.44 101 ARG A CA 1
ATOM 793 C C . ARG A 1 101 ? -7.116 0.175 27.344 1.00 96.44 101 ARG A C 1
ATOM 795 O O . ARG A 1 101 ? -7.641 -0.052 28.430 1.00 96.44 101 ARG A O 1
ATOM 802 N N . ARG A 1 102 ? -5.985 0.873 27.214 1.00 96.81 102 ARG A N 1
ATOM 803 C CA . ARG A 1 102 ? -5.280 1.576 28.296 1.00 96.81 102 ARG A CA 1
ATOM 804 C C . ARG A 1 102 ? -5.661 3.059 28.394 1.00 96.81 102 ARG A C 1
ATOM 806 O O . ARG A 1 102 ? -4.963 3.817 29.055 1.00 96.81 102 ARG A O 1
ATOM 813 N N . ASN A 1 103 ? -6.765 3.468 27.765 1.00 95.88 103 ASN A N 1
ATOM 814 C CA . ASN A 1 103 ? -7.263 4.846 27.712 1.00 95.88 103 ASN A CA 1
ATOM 815 C C . ASN A 1 103 ? -6.314 5.841 27.015 1.00 95.88 103 ASN A C 1
ATOM 817 O O . ASN A 1 103 ? -6.433 7.047 27.220 1.00 95.88 103 ASN A O 1
ATOM 821 N N . ALA A 1 104 ? -5.392 5.368 26.168 1.00 97.25 104 ALA A N 1
ATOM 822 C CA . ALA A 1 104 ? -4.599 6.258 25.328 1.00 97.25 104 ALA A CA 1
ATOM 823 C C . ALA A 1 104 ? -5.469 6.813 24.190 1.00 97.25 104 ALA A C 1
ATOM 825 O O . ALA A 1 104 ? -6.029 6.056 23.392 1.00 97.25 104 ALA A O 1
ATOM 826 N N . THR A 1 105 ? -5.559 8.139 24.098 1.00 91.44 105 THR A N 1
ATOM 827 C CA . THR A 1 105 ? -6.429 8.847 23.142 1.00 91.44 105 THR A CA 1
ATOM 828 C C . THR A 1 105 ? -6.088 8.540 21.683 1.00 91.44 105 THR A C 1
ATOM 830 O O . THR A 1 105 ? -6.990 8.371 20.865 1.00 91.44 105 THR A O 1
ATOM 833 N N . TRP A 1 106 ? -4.802 8.376 21.365 1.00 97.44 106 TRP A N 1
ATOM 834 C CA . TRP A 1 106 ? -4.317 8.031 20.024 1.00 97.44 106 TRP A CA 1
ATOM 835 C C . TRP A 1 106 ? -4.576 6.570 19.628 1.00 97.44 106 TRP A C 1
ATOM 837 O O . TRP A 1 106 ? -4.546 6.239 18.442 1.00 97.44 106 TRP A O 1
ATOM 847 N N . GLY A 1 107 ? -4.839 5.682 20.595 1.00 98.31 107 GLY A N 1
ATOM 848 C CA . GLY A 1 107 ? -4.974 4.246 20.340 1.00 98.31 107 GLY A CA 1
ATOM 849 C C . GLY A 1 107 ? -6.143 3.922 19.414 1.00 98.31 107 GLY A C 1
ATOM 850 O O . GLY A 1 107 ? -6.013 3.098 18.512 1.00 98.31 107 GLY A O 1
ATOM 851 N N . ALA A 1 108 ? -7.265 4.629 19.579 1.00 97.75 108 ALA A N 1
ATOM 852 C CA . ALA A 1 108 ? -8.429 4.471 18.711 1.00 97.75 108 ALA A CA 1
ATOM 853 C C . ALA A 1 108 ? -8.116 4.861 17.258 1.00 97.75 108 ALA A C 1
ATOM 855 O O . ALA A 1 108 ? -8.537 4.166 16.336 1.00 97.75 108 ALA A O 1
ATOM 856 N N . SER A 1 109 ? -7.347 5.934 17.057 1.00 98.44 109 SER A N 1
ATOM 857 C CA . SER A 1 109 ? -6.936 6.377 15.724 1.00 98.44 109 SER A CA 1
ATOM 858 C C . SER A 1 109 ? -6.002 5.368 15.068 1.00 98.44 109 SER A C 1
ATOM 860 O O . SER A 1 109 ? -6.259 4.955 13.941 1.00 98.44 109 SER A O 1
ATOM 862 N N . LEU A 1 110 ? -4.971 4.903 15.784 1.00 98.69 110 LEU A N 1
ATOM 863 C CA . LEU A 1 110 ? -4.047 3.901 15.249 1.00 98.69 110 LEU A CA 1
ATOM 864 C C . LEU A 1 110 ? -4.749 2.568 14.953 1.00 98.69 110 LEU A C 1
ATOM 866 O O . LEU A 1 110 ? -4.424 1.923 13.964 1.00 98.69 110 LEU A O 1
ATOM 870 N N . PHE A 1 111 ? -5.733 2.175 15.768 1.00 98.56 111 PHE A N 1
ATOM 871 C CA . PHE A 1 111 ? -6.537 0.980 15.515 1.00 98.56 111 PHE A CA 1
ATOM 872 C C . PHE A 1 111 ? -7.283 1.072 14.180 1.00 98.56 111 PHE A C 1
ATOM 874 O O . PHE A 1 111 ? -7.167 0.164 13.367 1.00 98.56 111 PHE A O 1
ATOM 881 N N . TRP A 1 112 ? -8.021 2.162 13.938 1.00 98.56 112 TRP A N 1
ATOM 882 C CA . TRP A 1 112 ? -8.774 2.326 12.690 1.00 98.56 112 TRP A CA 1
ATOM 883 C C . TRP A 1 112 ? -7.872 2.513 11.473 1.00 98.56 112 TRP A C 1
ATOM 885 O O . TRP A 1 112 ? -8.180 1.982 10.411 1.00 98.56 112 TRP A O 1
ATOM 895 N N . PHE A 1 113 ? -6.745 3.207 11.643 1.00 98.75 113 PHE A N 1
ATOM 896 C CA . PHE A 1 113 ? -5.709 3.308 10.622 1.00 98.75 113 PHE A CA 1
ATOM 897 C C . PHE A 1 113 ? -5.150 1.930 10.246 1.00 98.75 113 PHE A C 1
ATOM 899 O O . PHE A 1 113 ? -5.219 1.539 9.085 1.00 98.75 113 PHE A O 1
ATOM 906 N N . GLY A 1 114 ? -4.657 1.175 11.233 1.00 98.62 114 GLY A N 1
ATOM 907 C CA . GLY A 1 114 ? -4.063 -0.144 11.022 1.00 98.62 114 GLY A CA 1
ATOM 908 C C . GLY A 1 114 ? -5.062 -1.173 10.498 1.00 98.62 114 GLY A C 1
ATOM 909 O O . GLY A 1 114 ? -4.712 -1.996 9.659 1.00 98.62 114 GLY A O 1
ATOM 910 N N . LEU A 1 115 ? -6.319 -1.118 10.949 1.00 98.50 115 LEU A N 1
ATOM 911 C CA . LEU A 1 115 ? -7.360 -2.008 10.443 1.00 98.50 115 LEU A CA 1
ATOM 912 C C . LEU A 1 115 ? -7.653 -1.724 8.967 1.00 98.50 115 LEU A C 1
ATOM 914 O O . LEU A 1 115 ? -7.835 -2.657 8.194 1.00 98.50 115 LEU A O 1
ATOM 918 N N . SER A 1 116 ? -7.680 -0.449 8.579 1.00 98.44 116 SER A N 1
ATOM 919 C CA . SER A 1 116 ? -7.903 -0.052 7.190 1.00 98.44 116 SER A CA 1
ATOM 920 C C . SER A 1 116 ? -6.748 -0.486 6.283 1.00 98.44 116 SER A C 1
ATOM 922 O O . SER A 1 116 ? -6.996 -1.124 5.262 1.00 98.44 116 SER A O 1
ATOM 924 N N . THR A 1 117 ? -5.492 -0.272 6.701 1.00 98.62 117 THR A N 1
ATOM 925 C CA . THR A 1 117 ? -4.334 -0.784 5.948 1.00 98.62 117 THR A CA 1
ATOM 926 C C . THR A 1 117 ? -4.333 -2.311 5.884 1.00 98.62 117 THR A C 1
ATOM 928 O O . THR A 1 117 ? -4.025 -2.883 4.849 1.00 98.62 117 THR A O 1
ATOM 931 N N . CYS A 1 118 ? -4.737 -2.997 6.958 1.00 98.19 118 CYS A N 1
ATOM 932 C CA . CYS A 1 118 ? -4.855 -4.454 6.973 1.00 98.19 118 CYS A CA 1
ATOM 933 C C . CYS A 1 118 ? -5.908 -4.962 5.978 1.00 98.19 118 CYS A C 1
ATOM 935 O O . CYS A 1 118 ? -5.680 -5.981 5.330 1.00 98.19 118 CYS A O 1
ATOM 937 N N . LEU A 1 119 ? -7.054 -4.281 5.865 1.00 98.00 119 LEU A N 1
ATOM 938 C CA . LEU A 1 119 ? -8.098 -4.630 4.900 1.00 98.00 119 LEU A CA 1
ATOM 939 C C . LEU A 1 119 ? -7.636 -4.390 3.462 1.00 98.00 119 LEU A C 1
ATOM 941 O O . LEU A 1 119 ? -7.855 -5.257 2.622 1.00 98.00 119 LEU A O 1
ATOM 945 N N . HIS A 1 120 ? -6.963 -3.267 3.211 1.00 97.69 120 HIS A N 1
ATOM 946 C CA . HIS A 1 120 ? -6.336 -2.972 1.924 1.00 97.69 120 HIS A CA 1
ATOM 947 C C . HIS A 1 120 ? -5.338 -4.079 1.545 1.00 97.69 120 HIS A C 1
ATOM 949 O O . HIS A 1 120 ? -5.532 -4.780 0.559 1.00 97.69 120 HIS A O 1
ATOM 955 N N . THR A 1 121 ? -4.343 -4.351 2.397 1.00 97.44 121 THR A N 1
ATOM 956 C CA . THR A 1 121 ? -3.363 -5.434 2.197 1.00 97.44 121 THR A CA 1
ATOM 957 C C . THR A 1 121 ? -4.022 -6.793 1.946 1.00 97.44 121 THR A C 1
ATOM 959 O O . THR A 1 121 ? -3.546 -7.577 1.128 1.00 97.44 121 THR A O 1
ATOM 962 N N . ALA A 1 122 ? -5.099 -7.113 2.668 1.00 96.94 122 ALA A N 1
ATOM 963 C CA . ALA A 1 122 ? -5.795 -8.386 2.513 1.00 96.94 122 ALA A CA 1
ATOM 964 C C . ALA A 1 122 ? -6.512 -8.513 1.160 1.00 96.94 122 ALA A C 1
ATOM 966 O O . ALA A 1 122 ? -6.615 -9.628 0.649 1.00 96.94 122 ALA A O 1
ATOM 967 N N . ALA A 1 123 ? -7.001 -7.404 0.599 1.00 93.62 123 ALA A N 1
ATOM 968 C CA . ALA A 1 123 ? -7.575 -7.364 -0.743 1.00 93.62 123 ALA A CA 1
ATOM 969 C C . ALA A 1 123 ? -6.492 -7.497 -1.824 1.00 93.62 123 ALA A C 1
ATOM 971 O O . ALA A 1 123 ? -6.693 -8.216 -2.801 1.00 93.62 123 ALA A O 1
ATOM 972 N N . ASP A 1 124 ? -5.327 -6.893 -1.597 1.00 94.12 124 ASP A N 1
ATOM 973 C CA . ASP A 1 124 ? -4.229 -6.854 -2.563 1.00 94.12 124 ASP A CA 1
ATOM 974 C C . ASP A 1 124 ? -3.498 -8.182 -2.722 1.00 94.12 124 ASP A C 1
ATOM 976 O O . ASP A 1 124 ? -3.211 -8.600 -3.840 1.00 94.12 124 ASP A O 1
ATOM 980 N N . ILE A 1 125 ? -3.205 -8.890 -1.627 1.00 95.12 125 ILE A N 1
ATOM 981 C CA . ILE A 1 125 ? -2.468 -10.166 -1.679 1.00 95.12 125 ILE A CA 1
ATOM 982 C C . ILE A 1 125 ? -3.012 -11.141 -2.742 1.00 95.12 125 ILE A C 1
ATOM 984 O O . ILE A 1 125 ? -2.212 -11.652 -3.525 1.00 95.12 125 ILE A O 1
ATOM 988 N N . PRO A 1 126 ? -4.325 -11.439 -2.813 1.00 93.00 126 PRO A N 1
ATOM 989 C CA . PRO A 1 126 ? -4.849 -12.344 -3.831 1.00 93.00 126 PRO A CA 1
ATOM 990 C C . PRO A 1 126 ? -4.915 -11.734 -5.237 1.00 93.00 126 PRO A C 1
ATOM 992 O O . PRO A 1 126 ? -5.162 -12.479 -6.182 1.00 93.00 126 PRO A O 1
ATOM 995 N N . LEU A 1 127 ? -4.722 -10.428 -5.404 1.00 91.25 127 LEU A N 1
ATOM 996 C CA . LEU A 1 127 ? -4.843 -9.734 -6.687 1.00 91.25 127 LEU A CA 1
ATOM 997 C C . LEU A 1 127 ? -3.490 -9.277 -7.255 1.00 91.25 127 LEU A C 1
ATOM 999 O O . LEU A 1 127 ? -3.454 -8.699 -8.333 1.00 91.25 127 LEU A O 1
ATOM 1003 N N . HIS A 1 128 ? -2.376 -9.577 -6.594 1.00 92.31 128 HIS A N 1
ATOM 1004 C CA . HIS A 1 128 ? -1.035 -9.339 -7.122 1.00 92.31 128 HIS A CA 1
ATOM 1005 C C . HIS A 1 128 ? -0.320 -10.654 -7.408 1.00 92.31 128 HIS A C 1
ATOM 1007 O O . HIS A 1 128 ? -0.270 -11.530 -6.540 1.00 92.31 128 HIS A O 1
ATOM 1013 N N . TYR A 1 129 ? 0.255 -10.794 -8.608 1.00 92.12 129 TYR A N 1
ATOM 1014 C CA . TYR A 1 129 ? 0.919 -12.041 -8.977 1.00 92.12 129 TYR A CA 1
ATOM 1015 C C . TYR A 1 129 ? 2.212 -12.197 -8.194 1.00 92.12 129 TYR A C 1
ATOM 1017 O O . TYR A 1 129 ? 2.288 -13.077 -7.356 1.00 92.12 129 TYR A O 1
ATOM 1025 N N . ASP A 1 130 ? 3.215 -11.374 -8.464 1.00 93.12 130 ASP A N 1
ATOM 1026 C CA . ASP A 1 130 ? 4.531 -11.393 -7.819 1.00 93.12 130 ASP A CA 1
ATOM 1027 C C . ASP A 1 130 ? 4.911 -10.017 -7.252 1.00 93.12 130 ASP A C 1
ATOM 1029 O O . ASP A 1 130 ? 5.929 -9.860 -6.577 1.00 93.12 130 ASP A O 1
ATOM 1033 N N . ASP A 1 131 ? 4.043 -9.034 -7.453 1.00 92.62 131 ASP A N 1
ATOM 1034 C CA . ASP A 1 131 ? 4.221 -7.631 -7.128 1.00 92.62 131 ASP A CA 1
ATOM 1035 C C . ASP A 1 131 ? 3.517 -7.211 -5.823 1.00 92.62 131 ASP A C 1
AT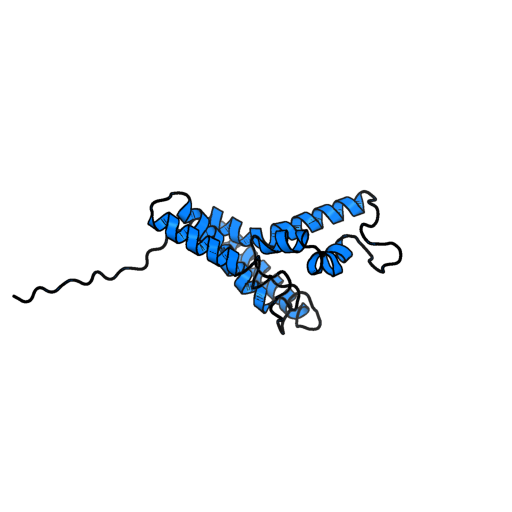OM 1037 O O . ASP A 1 131 ? 3.616 -6.066 -5.397 1.00 92.62 131 ASP A O 1
ATOM 1041 N N . GLY A 1 132 ? 2.892 -8.151 -5.109 1.00 95.00 132 GLY A N 1
ATOM 1042 C CA . GLY A 1 132 ? 2.168 -7.894 -3.856 1.00 95.00 132 GLY A CA 1
ATOM 1043 C C . GLY A 1 132 ? 3.083 -7.658 -2.646 1.00 95.00 132 GLY A C 1
ATOM 1044 O O . GLY A 1 132 ? 4.300 -7.824 -2.746 1.00 95.00 132 GLY A O 1
ATOM 1045 N N . PRO A 1 133 ? 2.545 -7.314 -1.463 1.00 97.31 133 PRO A N 1
ATOM 1046 C CA . PRO A 1 133 ? 3.354 -6.986 -0.290 1.00 97.31 133 PRO A CA 1
ATOM 1047 C C . PRO A 1 133 ? 4.301 -8.114 0.133 1.00 97.31 133 PRO A C 1
ATOM 1049 O O . PRO A 1 133 ? 4.039 -9.308 -0.039 1.00 97.31 133 PRO A O 1
ATOM 1052 N N . LEU A 1 134 ? 5.395 -7.728 0.788 1.00 98.12 134 LEU A N 1
ATOM 1053 C CA . LEU A 1 134 ? 6.304 -8.656 1.447 1.00 98.12 134 LEU A CA 1
ATOM 1054 C C . LEU A 1 134 ? 5.644 -9.201 2.718 1.00 98.12 134 LEU A C 1
ATOM 1056 O O . LEU A 1 134 ? 5.419 -8.474 3.687 1.00 98.12 134 LEU A O 1
ATOM 1060 N N . LEU A 1 135 ? 5.388 -10.509 2.743 1.00 97.38 135 LEU A N 1
ATOM 1061 C CA . LEU A 1 135 ? 4.622 -11.157 3.813 1.00 97.38 135 LEU A CA 1
ATOM 1062 C C . LEU A 1 135 ? 5.328 -11.096 5.171 1.00 97.38 135 LEU A C 1
ATOM 1064 O O . LEU A 1 135 ? 4.676 -11.047 6.210 1.00 97.38 135 LEU A O 1
ATOM 1068 N N . LEU A 1 136 ? 6.663 -11.122 5.153 1.00 97.62 136 LEU A N 1
ATOM 1069 C CA . LEU A 1 136 ? 7.513 -11.241 6.340 1.00 97.62 136 LEU A CA 1
ATOM 1070 C C . LEU A 1 136 ? 8.364 -9.988 6.606 1.00 97.62 136 LEU A C 1
ATOM 1072 O O . LEU A 1 136 ? 9.300 -10.033 7.406 1.00 97.62 136 LEU A O 1
ATOM 1076 N N . PHE A 1 137 ? 8.067 -8.864 5.951 1.00 98.19 137 PHE A N 1
ATOM 1077 C CA . PHE A 1 137 ? 8.734 -7.591 6.228 1.00 98.19 137 PHE A CA 1
ATOM 1078 C C . PHE A 1 137 ? 8.482 -7.144 7.687 1.00 98.19 137 PHE A C 1
ATOM 1080 O O . PHE A 1 137 ? 7.356 -7.289 8.169 1.00 98.19 137 PHE A O 1
ATOM 1087 N N . PRO A 1 138 ? 9.486 -6.606 8.415 1.00 97.25 138 PRO A N 1
ATOM 1088 C CA . PRO A 1 138 ? 10.837 -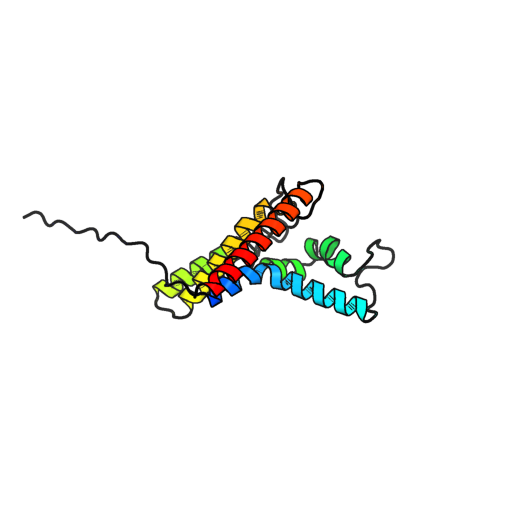6.228 7.968 1.00 97.25 138 PRO A CA 1
ATOM 1089 C C . PRO A 1 138 ? 11.905 -7.328 8.114 1.00 97.25 138 PRO A C 1
ATOM 1091 O O . PRO A 1 138 ? 13.084 -7.066 7.896 1.00 97.25 138 PRO A O 1
ATOM 1094 N N . PHE A 1 139 ? 11.533 -8.552 8.490 1.00 98.12 139 PHE A N 1
ATOM 1095 C CA . PHE A 1 139 ? 12.490 -9.635 8.750 1.00 98.12 139 PHE A CA 1
ATOM 1096 C C . PHE A 1 139 ? 12.987 -10.324 7.474 1.00 98.12 139 PHE A C 1
ATOM 1098 O O . PHE A 1 139 ? 14.055 -10.932 7.475 1.00 98.12 139 PHE A O 1
ATOM 1105 N N . ASN A 1 140 ? 12.223 -10.235 6.384 1.00 97.56 140 ASN A N 1
ATOM 1106 C CA . ASN A 1 140 ? 12.602 -10.762 5.079 1.00 97.56 140 ASN A CA 1
ATOM 1107 C C . ASN A 1 140 ? 12.133 -9.822 3.955 1.00 97.56 140 ASN A C 1
ATOM 1109 O O . ASN A 1 140 ? 10.986 -9.373 3.955 1.00 97.56 140 ASN A O 1
ATOM 1113 N N . LEU A 1 141 ? 13.026 -9.545 2.998 1.00 96.88 141 LEU A N 1
ATOM 1114 C CA . LEU A 1 141 ? 12.818 -8.590 1.900 1.00 96.88 141 LEU A CA 1
ATOM 1115 C C . LEU A 1 141 ? 12.513 -9.240 0.535 1.00 96.88 141 LEU A C 1
ATOM 1117 O O . LEU A 1 141 ? 12.613 -8.573 -0.500 1.00 96.88 141 LEU A O 1
ATOM 1121 N N . SER A 1 142 ? 12.164 -10.527 0.524 1.00 96.00 142 SER A N 1
ATOM 1122 C CA . SER A 1 142 ? 11.982 -11.315 -0.704 1.00 96.00 142 SER A CA 1
ATOM 1123 C C . SER A 1 142 ? 10.707 -12.162 -0.719 1.00 96.00 142 SER A C 1
ATOM 1125 O O . SER A 1 142 ? 10.203 -12.473 -1.792 1.00 96.00 142 SER A O 1
ATOM 1127 N N . VAL A 1 143 ? 10.168 -12.552 0.441 1.00 97.31 143 VAL A N 1
ATOM 1128 C CA . VAL A 1 143 ? 8.995 -13.439 0.509 1.00 97.31 143 VAL A CA 1
ATOM 1129 C C . VAL A 1 143 ? 7.715 -12.682 0.148 1.00 97.31 143 VAL A C 1
ATOM 1131 O O . VAL A 1 143 ? 7.237 -11.858 0.930 1.00 97.31 143 VAL A O 1
ATOM 1134 N N . ARG A 1 144 ? 7.140 -13.023 -1.009 1.00 96.62 144 ARG A N 1
ATOM 1135 C CA . ARG A 1 144 ? 5.840 -12.555 -1.517 1.00 96.62 144 ARG A CA 1
ATOM 1136 C C . ARG A 1 144 ? 4.915 -13.741 -1.782 1.00 96.62 144 ARG A C 1
ATOM 1138 O O . ARG A 1 144 ? 5.377 -14.865 -2.005 1.00 96.62 144 ARG A O 1
ATOM 1145 N N . PHE A 1 145 ? 3.611 -13.495 -1.743 1.00 96.12 145 PHE A N 1
ATOM 1146 C CA . PHE A 1 145 ? 2.631 -14.476 -2.199 1.00 96.12 145 PHE A CA 1
ATOM 1147 C C . PHE A 1 145 ? 2.580 -14.468 -3.728 1.00 96.12 145 PHE A C 1
ATOM 1149 O O . PHE A 1 145 ? 2.524 -13.393 -4.307 1.00 96.12 145 PHE A O 1
ATOM 1156 N N . HIS A 1 146 ? 2.605 -15.651 -4.353 1.00 94.19 146 HIS A N 1
ATOM 1157 C CA . HIS A 1 146 ? 2.489 -15.775 -5.806 1.00 94.19 146 HIS A CA 1
ATOM 1158 C C . HIS A 1 146 ? 1.034 -16.055 -6.202 1.00 94.19 146 HIS A C 1
ATOM 1160 O O . HIS A 1 146 ? 0.617 -17.217 -6.197 1.00 94.19 146 HIS A O 1
ATOM 1166 N N . SER A 1 147 ? 0.243 -15.023 -6.503 1.00 91.62 147 SER A N 1
ATOM 1167 C CA . SER A 1 147 ? -1.185 -15.212 -6.791 1.00 91.62 147 SER A CA 1
ATOM 1168 C C . SER A 1 147 ? -1.452 -15.758 -8.204 1.00 91.62 147 SER A C 1
ATOM 1170 O O . SER A 1 147 ? -0.855 -15.315 -9.184 1.00 91.62 147 SER A O 1
ATOM 1172 N N . PRO A 1 148 ? -2.402 -16.690 -8.398 1.00 89.56 148 PRO A N 1
ATOM 1173 C CA . PRO A 1 148 ? -2.841 -17.061 -9.744 1.00 89.56 148 PRO A CA 1
ATOM 1174 C C . PRO A 1 148 ? -3.579 -15.925 -10.480 1.00 89.56 148 PRO A C 1
ATOM 1176 O O . PRO A 1 148 ? -3.786 -16.035 -11.687 1.00 89.56 148 PRO A O 1
ATOM 1179 N N . LEU A 1 149 ? -3.984 -14.865 -9.772 1.00 87.88 149 LEU A N 1
ATOM 1180 C CA . LEU A 1 149 ? -4.687 -13.704 -10.313 1.00 87.88 149 LEU A CA 1
ATOM 1181 C C . LEU A 1 149 ? -3.795 -12.464 -10.233 1.00 87.88 149 LEU A C 1
ATOM 1183 O O . LEU A 1 149 ? -3.061 -12.290 -9.263 1.00 87.88 149 LEU A O 1
ATOM 1187 N N . SER A 1 150 ? -3.893 -11.592 -11.230 1.00 86.12 150 SER A N 1
ATOM 1188 C CA . SER A 1 150 ? -3.337 -10.244 -11.152 1.00 86.12 150 SER A CA 1
ATOM 1189 C C . SER A 1 150 ? -4.254 -9.264 -11.868 1.00 86.12 150 SER A C 1
ATOM 1191 O O . SER A 1 150 ? -4.711 -9.565 -12.969 1.00 86.12 150 SER A O 1
ATOM 1193 N N . TYR A 1 151 ? -4.538 -8.109 -11.261 1.00 82.19 151 TYR A N 1
ATOM 1194 C CA . TYR A 1 151 ? -5.328 -7.064 -11.928 1.00 82.19 151 TYR A CA 1
ATOM 1195 C C . TYR A 1 151 ? -4.513 -6.260 -12.956 1.00 82.19 151 TYR A C 1
ATOM 1197 O O . TYR A 1 151 ? -5.098 -5.589 -13.802 1.00 82.19 151 TYR A O 1
ATOM 1205 N N . TRP A 1 152 ? -3.183 -6.411 -12.968 1.00 78.25 152 TRP A N 1
ATOM 1206 C CA . TRP A 1 152 ? -2.293 -5.766 -13.939 1.00 78.25 152 TRP A CA 1
ATOM 1207 C C . TRP A 1 152 ? -1.808 -6.699 -15.053 1.00 78.25 152 TRP A C 1
ATOM 1209 O O . TRP A 1 152 ? -1.629 -6.240 -16.179 1.00 78.25 152 TRP A O 1
ATOM 1219 N N . ASP A 1 153 ? -1.603 -7.993 -14.779 1.00 83.00 153 ASP A N 1
ATOM 1220 C CA . ASP A 1 153 ? -1.085 -8.952 -15.765 1.00 83.00 153 ASP A CA 1
ATOM 1221 C C . ASP A 1 153 ? -2.215 -9.457 -16.691 1.00 83.00 153 ASP A C 1
ATOM 1223 O O . ASP A 1 153 ? -3.105 -10.200 -16.248 1.00 83.00 153 ASP A O 1
ATOM 1227 N N . PRO A 1 154 ? -2.196 -9.130 -18.001 1.00 81.31 154 PRO A N 1
ATOM 1228 C CA . PRO A 1 154 ? -3.207 -9.601 -18.945 1.00 81.31 154 PRO A CA 1
ATOM 1229 C C . PRO A 1 154 ? -3.254 -11.129 -19.073 1.00 81.31 154 PRO A C 1
ATOM 1231 O O . PRO A 1 154 ? -4.306 -11.680 -19.403 1.00 81.31 154 PRO A O 1
ATOM 1234 N N . ALA A 1 155 ? -2.151 -11.829 -18.790 1.00 85.31 155 ALA A N 1
ATOM 1235 C CA . ALA A 1 155 ? -2.102 -13.288 -18.787 1.00 85.31 155 ALA A CA 1
ATOM 1236 C C . ALA A 1 155 ? -2.801 -13.910 -17.561 1.00 85.31 155 ALA A C 1
ATOM 1238 O O . ALA A 1 155 ? -3.020 -15.122 -17.534 1.00 85.31 155 ALA A O 1
ATOM 1239 N N . ARG A 1 156 ? -3.182 -13.100 -16.560 1.00 85.31 156 ARG A N 1
ATOM 1240 C CA . ARG A 1 156 ? -3.764 -13.533 -15.274 1.00 85.31 156 ARG A CA 1
ATOM 1241 C C . ARG A 1 156 ? -5.057 -12.809 -14.921 1.00 85.31 156 ARG A C 1
ATOM 1243 O O . ARG A 1 156 ? -5.306 -12.484 -13.762 1.00 85.31 156 ARG A O 1
ATOM 1250 N N . TYR A 1 157 ? -5.914 -12.633 -15.921 1.00 84.00 157 TYR A N 1
ATOM 1251 C CA . TYR A 1 157 ? -7.220 -11.980 -15.805 1.00 84.00 157 TYR A CA 1
ATOM 1252 C C . TYR A 1 157 ? -7.178 -10.463 -15.549 1.00 84.00 157 TYR A C 1
ATOM 1254 O O . TYR A 1 157 ? -8.206 -9.893 -15.175 1.00 84.00 157 TYR A O 1
ATOM 1262 N N . GLY A 1 158 ? -6.042 -9.796 -15.788 1.00 81.94 158 GLY A N 1
ATOM 1263 C CA . GLY A 1 158 ? -5.899 -8.358 -15.543 1.00 81.94 158 GLY A CA 1
ATOM 1264 C C . GLY A 1 158 ? -6.950 -7.510 -16.252 1.00 81.94 158 GLY A C 1
ATOM 1265 O O . GLY A 1 158 ? -7.567 -6.647 -15.640 1.00 81.94 158 GLY A O 1
ATOM 1266 N N . LEU A 1 159 ? -7.273 -7.828 -17.511 1.00 84.12 159 LEU A N 1
ATOM 1267 C CA . LEU A 1 159 ? -8.305 -7.096 -18.254 1.00 84.12 159 LEU A CA 1
ATOM 1268 C C . LEU A 1 159 ? -9.702 -7.249 -17.630 1.00 84.12 159 LEU A C 1
ATOM 1270 O O . LEU A 1 159 ? -10.456 -6.282 -17.536 1.00 84.12 159 LEU A O 1
ATOM 1274 N N . GLN A 1 160 ? -10.066 -8.462 -17.216 1.00 85.25 160 GLN A N 1
ATOM 1275 C CA . GLN A 1 160 ? -11.365 -8.756 -16.615 1.00 85.25 160 GLN A CA 1
ATOM 1276 C C . GLN A 1 160 ? -11.511 -8.043 -15.270 1.00 85.25 160 GLN A C 1
ATOM 1278 O O . GLN A 1 160 ? -12.565 -7.468 -14.995 1.00 85.25 160 GLN A O 1
ATOM 1283 N N . TRP A 1 161 ? -10.449 -8.051 -14.462 1.00 82.06 161 TRP A N 1
ATOM 1284 C CA . TRP A 1 161 ? -10.410 -7.351 -13.183 1.00 82.06 161 TRP A CA 1
ATOM 1285 C C . TRP A 1 161 ? -10.444 -5.839 -13.351 1.00 82.06 161 TRP A C 1
ATOM 1287 O O . TRP A 1 161 ? -11.268 -5.205 -12.702 1.00 82.06 161 TRP A O 1
ATOM 1297 N N . ALA A 1 162 ? -9.674 -5.280 -14.286 1.00 81.12 162 ALA A N 1
ATOM 1298 C CA . ALA A 1 162 ? -9.724 -3.856 -14.592 1.00 81.12 162 ALA A CA 1
ATOM 1299 C C . ALA A 1 162 ? -11.147 -3.418 -14.973 1.00 81.12 162 ALA A C 1
ATOM 1301 O O . ALA A 1 162 ? -11.656 -2.438 -14.436 1.00 81.12 162 ALA A O 1
ATOM 1302 N N . ILE A 1 163 ? -11.845 -4.161 -15.842 1.00 86.19 163 ILE A N 1
ATOM 1303 C CA . ILE A 1 163 ? -13.242 -3.850 -16.195 1.00 86.19 163 ILE A CA 1
ATOM 1304 C C . ILE A 1 163 ? -14.146 -3.893 -14.958 1.00 86.19 163 ILE A C 1
ATOM 1306 O O . ILE A 1 163 ? -14.948 -2.981 -14.754 1.00 86.19 163 ILE A O 1
ATOM 1310 N N . PHE A 1 164 ? -14.035 -4.943 -14.142 1.00 87.38 164 PHE A N 1
ATOM 1311 C CA . PHE A 1 164 ? -14.819 -5.075 -12.915 1.00 87.38 164 PHE A CA 1
ATOM 1312 C C . PHE A 1 164 ? -14.584 -3.898 -11.958 1.00 87.38 164 PHE A C 1
ATOM 1314 O O . PHE A 1 164 ? -15.550 -3.310 -11.476 1.00 87.38 164 PHE A O 1
ATOM 1321 N N . GLU A 1 165 ? -13.325 -3.532 -11.731 1.00 82.81 165 GLU A N 1
ATOM 1322 C CA . GLU A 1 165 ? -12.911 -2.434 -10.858 1.00 82.81 165 GLU A CA 1
ATOM 1323 C C . GLU A 1 165 ? -13.478 -1.093 -11.339 1.00 82.81 165 GLU A C 1
ATOM 1325 O O . GLU A 1 165 ? -14.165 -0.408 -10.586 1.00 82.81 165 GLU A O 1
ATOM 1330 N N . HIS A 1 166 ? -13.343 -0.776 -12.631 1.00 86.19 166 HIS A N 1
ATOM 1331 C CA . HIS A 1 166 ? -13.882 0.465 -13.198 1.00 86.19 166 HIS A CA 1
ATOM 1332 C C . HIS A 1 166 ? -15.416 0.537 -13.106 1.00 86.19 166 HIS A C 1
ATOM 1334 O O . HIS A 1 166 ? -15.983 1.610 -12.882 1.00 86.19 166 HIS A O 1
ATOM 1340 N N . LEU A 1 167 ? -16.114 -0.593 -13.279 1.00 91.81 167 LEU A N 1
ATOM 1341 C CA . LEU A 1 167 ? -17.570 -0.654 -13.119 1.00 91.81 167 LEU A CA 1
ATOM 1342 C C . LEU A 1 167 ? -17.994 -0.494 -11.655 1.00 91.81 167 LEU A C 1
ATOM 1344 O O . LEU A 1 167 ? -18.995 0.177 -11.384 1.00 91.81 167 LEU A O 1
ATOM 1348 N N . LEU A 1 168 ? -17.248 -1.089 -10.722 1.00 88.19 168 LEU A N 1
ATOM 1349 C CA . LEU A 1 168 ? -17.470 -0.939 -9.287 1.00 88.19 168 LEU A CA 1
ATOM 1350 C C . LEU A 1 168 ? -17.286 0.523 -8.865 1.00 88.19 168 LEU A C 1
ATOM 1352 O O . LEU A 1 168 ? -18.186 1.087 -8.239 1.00 88.19 168 LEU A O 1
ATOM 1356 N N . ASP A 1 169 ? -16.187 1.152 -9.271 1.00 86.75 169 ASP A N 1
ATOM 1357 C CA . ASP A 1 169 ? -15.886 2.555 -8.985 1.00 86.75 169 ASP A CA 1
ATOM 1358 C C . ASP A 1 169 ? -16.947 3.492 -9.552 1.00 86.75 169 ASP A C 1
ATOM 1360 O O . ASP A 1 169 ? -17.468 4.359 -8.844 1.00 86.75 169 ASP A O 1
ATOM 1364 N N . LEU A 1 170 ? -17.348 3.285 -10.809 1.00 91.56 170 LEU A N 1
ATOM 1365 C CA . LEU A 1 170 ? -18.434 4.044 -11.421 1.00 91.56 170 LEU A CA 1
ATOM 1366 C C . LEU A 1 170 ? -19.740 3.885 -10.628 1.00 91.56 170 LEU A C 1
ATOM 1368 O O . LEU A 1 170 ? -20.427 4.874 -10.361 1.00 91.56 170 LEU A O 1
ATOM 1372 N N . GLY A 1 171 ? -20.070 2.660 -10.214 1.00 92.19 171 GLY A N 1
ATOM 1373 C CA . GLY A 1 171 ? -21.234 2.371 -9.378 1.00 92.19 171 GLY A CA 1
ATOM 1374 C C . GLY A 1 171 ? -21.188 3.091 -8.028 1.00 92.19 171 GLY A C 1
ATOM 1375 O O . GLY A 1 171 ? -22.184 3.697 -7.620 1.00 92.19 171 GLY A O 1
ATOM 1376 N N . LEU A 1 172 ? -20.033 3.089 -7.357 1.00 88.88 172 LEU A N 1
ATOM 1377 C CA . LEU A 1 172 ? -19.811 3.785 -6.087 1.00 88.88 172 LEU A CA 1
ATOM 1378 C C . LEU A 1 172 ? -19.927 5.304 -6.243 1.00 88.88 172 LEU A C 1
ATOM 1380 O O . LEU A 1 172 ? -20.594 5.952 -5.434 1.00 88.88 172 LEU A O 1
ATOM 1384 N N . ILE A 1 173 ? -19.354 5.878 -7.302 1.00 89.25 173 ILE A N 1
ATOM 1385 C CA . ILE A 1 173 ? -19.475 7.307 -7.617 1.00 89.25 173 ILE A CA 1
ATOM 1386 C C . ILE A 1 173 ? -20.943 7.679 -7.833 1.00 89.25 173 ILE A C 1
ATOM 1388 O O . ILE A 1 173 ? -21.431 8.635 -7.223 1.00 89.25 173 ILE A O 1
ATOM 1392 N N . VAL A 1 174 ? -21.674 6.916 -8.653 1.00 91.56 174 VAL A N 1
ATOM 1393 C CA . VAL A 1 174 ? -23.107 7.141 -8.900 1.00 91.56 174 VAL A CA 1
ATOM 1394 C C . VAL A 1 174 ? -23.892 7.067 -7.595 1.00 91.56 174 VAL A C 1
ATOM 1396 O O . VAL A 1 174 ? -24.678 7.972 -7.308 1.00 91.56 174 VAL A O 1
ATOM 1399 N N . TYR A 1 175 ? -23.655 6.040 -6.777 1.00 90.88 175 TYR A N 1
ATOM 1400 C CA . TYR A 1 175 ? -24.307 5.871 -5.482 1.00 90.88 175 TYR A CA 1
ATOM 1401 C C . TYR A 1 175 ? -24.052 7.061 -4.544 1.00 90.88 175 TYR A C 1
ATOM 1403 O O . TYR A 1 175 ? -24.997 7.606 -3.973 1.00 90.88 175 TYR A O 1
ATOM 1411 N N . LEU A 1 176 ? -22.802 7.515 -4.421 1.00 88.62 176 LEU A N 1
ATOM 1412 C CA . LEU A 1 176 ? -22.425 8.634 -3.554 1.00 88.62 176 LEU A CA 1
ATOM 1413 C C . LEU A 1 176 ? -23.010 9.968 -4.034 1.00 88.62 176 LEU A C 1
ATOM 1415 O O . LEU A 1 176 ? -23.540 10.737 -3.227 1.00 88.62 176 LEU A O 1
ATOM 1419 N N . VAL A 1 177 ? -22.951 10.248 -5.340 1.00 90.25 177 VAL A N 1
ATOM 1420 C CA . VAL A 1 177 ? -23.522 11.468 -5.933 1.00 90.25 177 VAL A CA 1
ATOM 1421 C C . VAL A 1 177 ? -25.041 11.475 -5.795 1.00 90.25 177 VAL A C 1
ATOM 1423 O O . VAL A 1 177 ? -25.624 12.498 -5.440 1.00 90.25 177 VAL A O 1
ATOM 1426 N N . TRP A 1 178 ? -25.692 10.339 -6.040 1.00 89.06 178 TRP A N 1
ATOM 1427 C CA . TRP A 1 178 ? -27.137 10.202 -5.900 1.00 89.06 178 TRP A CA 1
ATOM 1428 C C . TRP A 1 178 ? -27.586 10.318 -4.440 1.00 89.06 178 TRP A C 1
ATOM 1430 O O . TRP A 1 178 ? -28.550 11.024 -4.145 1.00 89.06 178 TRP A O 1
ATOM 1440 N N . GLY A 1 179 ? -26.873 9.674 -3.514 1.00 83.12 179 GLY A N 1
ATOM 1441 C CA . GLY A 1 179 ? -27.138 9.745 -2.077 1.00 83.12 179 GLY A CA 1
ATOM 1442 C C . GLY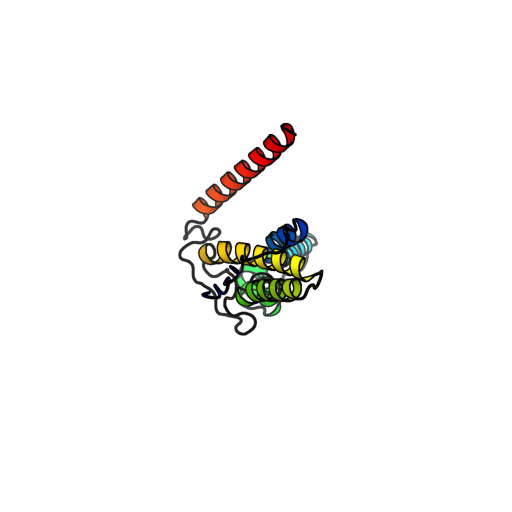 A 1 179 ? -27.015 11.166 -1.527 1.00 83.12 179 GLY A C 1
ATOM 1443 O O . GLY A 1 179 ? -27.885 11.606 -0.781 1.00 83.12 179 GLY A O 1
ATOM 1444 N N . ARG A 1 180 ? -26.010 11.931 -1.974 1.00 77.62 180 ARG A N 1
ATOM 1445 C CA . ARG A 1 180 ? -25.855 13.353 -1.615 1.00 77.62 180 ARG A CA 1
ATOM 1446 C C . ARG A 1 180 ? -26.977 14.258 -2.116 1.00 77.62 180 ARG A C 1
ATOM 1448 O O . ARG A 1 180 ? -27.145 15.329 -1.562 1.00 77.62 180 ARG A O 1
ATOM 1455 N N . ARG A 1 181 ? -27.729 13.871 -3.151 1.00 74.69 181 ARG A N 1
ATOM 1456 C CA . ARG A 1 181 ? -28.874 14.661 -3.649 1.00 74.69 181 ARG A CA 1
ATOM 1457 C C . ARG A 1 181 ? -30.159 14.438 -2.848 1.00 74.69 181 ARG A C 1
ATOM 1459 O O . ARG A 1 181 ? -31.138 15.137 -3.085 1.00 74.69 181 ARG A O 1
ATOM 1466 N N . ARG A 1 182 ? -30.192 13.435 -1.964 1.00 68.31 182 ARG A N 1
ATOM 1467 C CA . ARG A 1 182 ? -31.366 13.078 -1.145 1.00 68.31 182 ARG A CA 1
ATOM 1468 C C . ARG A 1 182 ? -31.292 13.590 0.299 1.00 68.31 182 ARG A C 1
ATOM 1470 O O . ARG A 1 182 ? -32.224 13.342 1.060 1.00 68.31 182 ARG A O 1
ATOM 1477 N N . HIS A 1 183 ? -30.210 14.275 0.654 1.00 49.97 183 HIS A N 1
ATOM 1478 C CA . HIS A 1 183 ? -29.971 14.922 1.942 1.00 49.97 183 HIS A CA 1
ATOM 1479 C C . HIS A 1 183 ? -29.691 16.405 1.716 1.00 49.97 183 HIS A C 1
ATOM 1481 O O . HIS A 1 183 ? -30.030 17.189 2.626 1.00 49.97 183 HIS A O 1
#

pLDDT: mean 91.24, std 11.85, range [42.09, 98.75]

=== Feature glossary ===
Key to the feature types in this record:

Secondary structure (8-state, DSSP). Secondary structure is the local, repeating backbone conformation. DSSP classifies it into eight states by reading the hydrogen-bond network: three helix types (H, G, I), two β types (E, B), two non-regular types (T, S), and unstructured coil (-).

Backbone torsions (φ/ψ). Backbone dihedral angles. Every residue except chain termini has a φ (preceding-C → N → Cα → C) and a ψ (N → Cα → C → next-N). They are reported in degrees following the IUPAC sign convention. Secondary structure is essentially a statement about which (φ, ψ) basin each residue occupies.

Predicted aligned error. Predicted Aligned Error (PAE) is an AlphaFold confidence matrix: entry (i, j) is the expected error in the position of residue j, in ångströms, when the prediction is superimposed on the true structure at residue i. Low PAE within a block of residues means that block is internally rigid and well-predicted; high PAE between two blocks means their relative placement is uncertain even if each block individually is confident.

B-factor. B-factor (Debye–Waller factor) reflects atomic displacement in the crystal lattice. It is an experimental observable (units Å²), not a prediction; low values mean the atom is pinned down, high values mean it moves or is heterogeneous across the crystal.

Secondary structure (3-state, P-SEA). Three-state secondary structure (P-SEA) collapses the eight DSSP classes into helix (a), strand (b), and coil (c). P-SEA assigns these from Cα geometry alone — distances and angles — without requiring backbone oxygens, so it works on any Cα trace.

Sequence. Primary structure: the covalent order of the twenty standard amino acids along the backbone. Two proteins with the same sequence will (almost always) fold to the same structure; two with 30% identity often share a fold but not the details.

pLDDT. pLDDT is the predicted lDDT-Cα score: AlphaFold's confidence that the local environment of each residue (all inter-atomic distances within 15 Å) is correctly placed. It is a per-residue number between 0 and 100, with higher meaning more reliable.

InterPro / GO / CATH / organism. Functional annotations link the protein to curated databases. InterPro entries identify conserved domains and families by matching the sequence against member-database signatures (Pfam, PROSITE, CDD, …). Gene Ontology (GO) terms describe molecular function, biological process, and cellular component in a controlled vocabulary. CATH places the structure in a hierarchical fold classification (Class/Architecture/Topology/Homologous-superfamily). The organism is the source species.

Contact-map, Ramachandran, and PAE plots. Three diagnostic plots accompany the record. The Cα contact map visualizes the tertiary structure as a 2D adjacency matrix (8 Å cutoff, sequence-local contacts suppressed). The Ramachandran plot shows the distribution of backbone (φ, ψ) torsions, with points in the α and β basins reflecting secondary structure content. The PAE plot shows AlphaFold's inter-residue confidence as a color matrix.

mmCIF coordinates. The mmCIF table is the protein's shape written out atom by atom. For each backbone N, Cα, C, and carbonyl O, it records an (x, y, z) coordinate triple in Å plus the residue type, chain letter, and residue number.

Radius of gyration, Cα contacts, bounding box. Three whole-structure scalars: the radius of gyration (RMS distance of Cα from centroid, in Å), the count of Cα–Cα contacts (pairs closer than 8 Å and separated by more than four residues in sequence — i.e. tertiary, not local, contacts), and the bounding-box dimensions. Together they distinguish compact globular folds from extended fibres or disordered chains.

Foldseek 3Di. The Foldseek 3Di string encodes local tertiary geometry as a 20-letter alphabet — one character per residue — derived from the relative positions of nearby Cα atoms. Unlike the amino-acid sequence, 3Di is a direct function of the 3D structure, so two proteins with the same fold have similar 3Di strings even at low sequence identity.

Rendered structure images. Six rendered views show the 3D structure from the faces of a cube — i.e. along ±x, ±y, ±z. Rendering representation is drawn randomly per protein from cartoon (secondary-structure ribbons), sticks (backbone bonds), or molecular surface; coloring is either N→C rainbow (blue at the N-terminus through red at the C-terminus) or one color per chain.

Nearest PDB structures. The Foldseek neighbor list gives the closest experimentally determined structures in the PDB, ranked by structural alignment. TM-score near 1 means near-identical fold; near 0.3 means only rough topology match. This is how one finds what a novel AlphaFold prediction most resembles in the solved-structure universe.

Solvent-accessible surface area. SASA measures how much of the protein is reachable by solvent. It is computed by rolling a water-sized probe over the atomic surface and summing the exposed area (Å²). Per-residue SASA distinguishes core (buried, low SASA) from surface (exposed, high SASA) residues; total SASA is a whole-molecule size measure.